Protein AF-A0AAV0Y5Y3-F1 (afdb_monomer)

Nearest PDB structures (foldseek):
  6bt1-assembly1_A  TM=3.095E-01  e=8.440E-02  Homo sapiens
  2zxc-assembly1_A  TM=3.634E-01  e=2.494E-01  Pseudomonas aeruginosa
  2zws-assembly1_A  TM=3.627E-01  e=2.348E-01  Pseudomonas aeruginosa
  4wgk-assembly2_B  TM=3.003E-01  e=2.494E-01  Homo sapiens
  6rvz-assembly1_A  TM=3.201E-01  e=7.370E-01  Homo sapiens

Organism: NCBI:txid13131

InterPro domains:
  IPR057191 Domain of unknown function DUF7869 [PF25273] (77-171)

pLDDT: mean 85.17, std 10.95, range [44.59, 97.31]

Secondary structure (DSSP, 8-state):
-HHHHHHHHHHHHHHHHHHHHHHHHHHHHHHHTTS-EEEEEEEPPPEEESBSS-HHHHTSPPEEEEEEEEEETTT--EEEEEEETTT--SSHHHHHHHHHHHHHHHS-GGG---EEEEEE--TTTTSSHHHHHHHHHHHHHS--S-EEEEEEPTT----HHHHHHHHHHHHHHHHTTT--B-SGGGHHHHHHTTSSSSPPEEEEPPGGG---HHHHHHHH-S--SB-TTS-B--GGG----

Solvent-accessible surface area (backbone atoms only — not comparable to full-atom values): 13341 Å² total; per-residue (Å²): 105,74,71,53,54,52,47,52,53,48,52,54,49,53,51,52,46,52,50,54,49,55,52,47,53,52,52,53,49,39,19,75,72,68,61,32,46,42,33,30,39,39,73,50,75,73,42,58,28,49,41,54,93,51,76,71,54,75,79,46,83,60,46,48,32,42,40,39,30,41,31,34,65,74,84,63,46,40,37,34,41,35,38,38,59,91,50,44,79,92,45,36,37,46,49,40,24,51,50,47,50,44,54,69,75,69,50,62,59,88,66,57,42,34,35,38,37,38,31,60,73,39,52,76,52,59,48,41,68,43,43,54,41,47,50,56,51,43,43,73,74,41,63,32,79,42,78,45,76,35,60,45,60,80,95,77,64,92,46,68,34,58,53,51,46,51,29,30,53,55,32,45,61,53,50,44,75,80,43,62,46,72,51,74,74,61,48,53,62,40,46,20,62,22,44,87,77,73,56,37,50,70,42,79,53,50,54,87,58,52,46,68,36,66,62,52,24,58,73,77,49,88,77,81,47,51,50,98,86,70,45,78,50,54,63,90,73,69,72,63,128

Sequence (241 aa):
MEKEINKTNYDAHMEAKIKCRAEKEKDLAKAKEGMVQVCCYDLQAVLQTPCGEVNMLYYKRKLGVYNFTVYETSSRNGYCYVWSEDKAKRGANEIASCLWKYLNDSINSSMNLPIIFYSDNCVGQNKNKFIISLYMYATMRLEIPSITNKFLVCGHSQNEGDAMHACIEKQKKRVLKSGPIYIPDQWIPVISLARKGVPYIVNQMTTTDMLDFKKLSTQIGTNFNINTDKEKVLWGNIKVI

Structure (mmCIF, N/CA/C/O backbone):
data_AF-A0AAV0Y5Y3-F1
#
_entry.id   AF-A0AAV0Y5Y3-F1
#
loop_
_atom_site.group_PDB
_atom_site.id
_atom_site.type_symbol
_atom_site.label_atom_id
_atom_site.label_alt_id
_atom_site.label_comp_id
_atom_site.label_asym_id
_atom_site.label_entity_id
_atom_site.label_seq_id
_atom_site.pdbx_PDB_ins_code
_atom_site.Cartn_x
_atom_site.Cartn_y
_atom_site.Cartn_z
_atom_site.occupancy
_atom_site.B_iso_or_equiv
_atom_site.auth_seq_id
_atom_site.auth_comp_id
_atom_site.auth_asym_id
_atom_site.auth_atom_id
_atom_site.pdbx_PDB_model_num
ATOM 1 N N . MET A 1 1 ? 31.357 21.993 5.512 1.00 50.62 1 MET A N 1
ATOM 2 C CA . MET A 1 1 ? 31.249 20.560 5.139 1.00 50.62 1 MET A CA 1
ATOM 3 C C . MET A 1 1 ? 29.935 19.895 5.550 1.00 50.62 1 MET A C 1
ATOM 5 O O . MET A 1 1 ? 29.069 19.865 4.696 1.00 50.62 1 MET A O 1
ATOM 9 N N . GLU A 1 2 ? 29.690 19.418 6.782 1.00 50.38 2 GLU A N 1
ATOM 10 C CA . GLU A 1 2 ? 28.421 18.701 7.101 1.00 50.38 2 GLU A CA 1
ATOM 11 C C . GLU A 1 2 ? 27.146 19.536 6.879 1.00 50.38 2 GLU A C 1
ATOM 13 O O . GLU A 1 2 ? 26.168 19.049 6.314 1.00 50.38 2 GLU A O 1
ATOM 18 N N . LYS A 1 3 ? 27.156 20.822 7.259 1.00 53.53 3 LYS A N 1
ATOM 19 C CA . LYS A 1 3 ? 26.015 21.730 7.027 1.00 53.53 3 LYS A CA 1
ATOM 20 C C . LYS A 1 3 ? 25.770 22.034 5.544 1.00 53.53 3 LYS A C 1
ATOM 22 O O . LYS A 1 3 ? 24.624 22.216 5.151 1.00 53.53 3 LYS A O 1
ATOM 27 N N . GLU A 1 4 ? 26.820 22.070 4.727 1.00 56.66 4 GLU A N 1
ATOM 28 C CA . GLU A 1 4 ? 26.707 22.302 3.279 1.00 56.66 4 GLU A CA 1
ATOM 29 C C . GLU A 1 4 ? 26.263 21.036 2.553 1.00 56.66 4 GLU A C 1
ATOM 31 O O . GLU A 1 4 ? 25.368 21.114 1.726 1.00 56.66 4 GLU A O 1
ATOM 36 N N . ILE A 1 5 ? 26.785 19.864 2.930 1.00 61.94 5 ILE A N 1
ATOM 37 C CA . ILE A 1 5 ? 26.341 18.565 2.404 1.00 61.94 5 ILE A CA 1
ATOM 38 C C . ILE A 1 5 ? 24.853 18.344 2.713 1.00 61.94 5 ILE A C 1
ATOM 40 O O . ILE A 1 5 ? 24.098 17.928 1.837 1.00 61.94 5 ILE A O 1
ATOM 44 N N . ASN A 1 6 ? 24.396 18.694 3.920 1.00 63.53 6 ASN A N 1
ATOM 45 C CA . ASN A 1 6 ? 22.979 18.612 4.280 1.00 63.53 6 ASN A CA 1
ATOM 46 C C . ASN A 1 6 ? 22.106 19.602 3.500 1.00 63.53 6 ASN A C 1
ATOM 48 O O . ASN A 1 6 ? 20.983 19.254 3.141 1.00 63.53 6 ASN A O 1
ATOM 52 N N . LYS A 1 7 ? 22.613 20.803 3.197 1.00 69.44 7 LYS A N 1
ATOM 53 C CA . LYS A 1 7 ? 21.895 21.789 2.381 1.00 69.44 7 LYS A CA 1
ATOM 54 C C . LYS A 1 7 ? 21.806 21.351 0.916 1.00 69.44 7 LYS A C 1
ATOM 56 O O . LYS A 1 7 ? 20.718 21.347 0.360 1.00 69.44 7 LYS A O 1
ATOM 61 N N . THR A 1 8 ? 22.899 20.866 0.333 1.00 73.12 8 THR A N 1
ATOM 62 C CA . THR A 1 8 ? 22.918 20.334 -1.038 1.00 73.12 8 THR A CA 1
ATOM 63 C C . THR A 1 8 ? 22.024 19.100 -1.182 1.00 73.12 8 THR A C 1
ATOM 65 O O . THR A 1 8 ? 21.273 18.989 -2.148 1.00 73.12 8 THR A O 1
ATOM 68 N N . ASN A 1 9 ? 22.036 18.191 -0.199 1.00 72.38 9 ASN A N 1
ATOM 69 C CA . ASN A 1 9 ? 21.132 17.038 -0.176 1.00 72.38 9 ASN A CA 1
ATOM 70 C C . ASN A 1 9 ? 19.664 17.461 -0.041 1.00 72.38 9 ASN A C 1
ATOM 72 O O . ASN A 1 9 ? 18.793 16.852 -0.662 1.00 72.38 9 ASN A O 1
ATOM 76 N N . TYR A 1 10 ? 19.384 18.500 0.747 1.00 72.81 10 TYR A N 1
ATOM 77 C CA . TYR A 1 10 ? 18.046 19.067 0.885 1.00 72.81 10 TYR A CA 1
ATOM 78 C C . TYR A 1 10 ? 17.564 19.723 -0.416 1.00 72.81 10 TYR A C 1
ATOM 80 O O . TYR A 1 10 ? 16.445 19.459 -0.854 1.00 72.81 10 TYR A O 1
ATOM 88 N N . ASP A 1 11 ? 18.410 20.507 -1.080 1.00 77.38 11 ASP A N 1
ATOM 89 C CA . ASP A 1 11 ? 18.064 21.176 -2.336 1.00 77.38 11 ASP A CA 1
ATOM 90 C C . ASP A 1 11 ? 17.833 20.152 -3.462 1.00 77.38 11 ASP A C 1
ATOM 92 O O . ASP A 1 11 ? 16.810 20.202 -4.148 1.00 77.38 11 ASP A O 1
ATOM 96 N N . ALA A 1 12 ? 18.699 19.136 -3.573 1.00 76.19 12 ALA A N 1
ATOM 97 C CA . ALA A 1 12 ? 18.514 18.021 -4.505 1.00 76.19 12 ALA A CA 1
ATOM 98 C C . ALA A 1 12 ? 17.231 17.220 -4.211 1.00 76.19 12 ALA A C 1
ATOM 100 O O . ALA A 1 12 ? 16.524 16.783 -5.124 1.00 76.19 12 ALA A O 1
ATOM 101 N N . HIS A 1 13 ? 16.895 17.040 -2.931 1.00 75.44 13 HIS A N 1
ATOM 102 C CA . HIS A 1 13 ? 15.649 16.405 -2.514 1.00 75.44 13 HIS A CA 1
ATOM 103 C C . HIS A 1 13 ? 14.419 17.232 -2.922 1.00 75.44 13 HIS A C 1
ATOM 105 O O . HIS A 1 13 ? 13.434 16.682 -3.425 1.00 75.44 13 HIS A O 1
ATOM 111 N N . MET A 1 14 ? 14.476 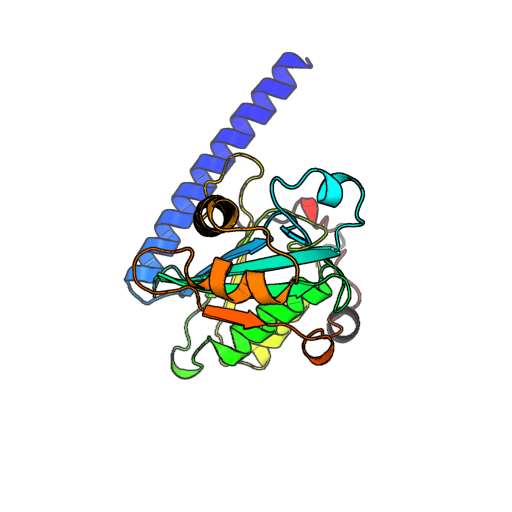18.552 -2.741 1.00 74.25 14 MET A N 1
ATOM 112 C CA . MET A 1 14 ? 13.407 19.472 -3.130 1.00 74.25 14 MET A CA 1
ATOM 113 C C . MET A 1 14 ? 13.220 19.524 -4.647 1.00 74.25 14 MET A C 1
ATOM 115 O O . MET A 1 14 ? 12.083 19.510 -5.121 1.00 74.25 14 MET A O 1
ATOM 119 N N . GLU A 1 15 ? 14.303 19.497 -5.420 1.00 79.94 15 GLU A N 1
ATOM 120 C CA . GLU A 1 15 ? 14.232 19.427 -6.879 1.00 79.94 15 GLU A CA 1
ATOM 121 C C . GLU A 1 15 ? 13.605 18.104 -7.353 1.00 79.94 15 GLU A C 1
ATOM 123 O O . GLU A 1 15 ? 12.686 18.105 -8.176 1.00 79.94 15 GLU A O 1
ATOM 128 N N . ALA A 1 16 ? 14.028 16.970 -6.782 1.00 76.31 16 ALA A N 1
ATOM 129 C CA . ALA A 1 16 ? 13.447 15.661 -7.086 1.00 76.31 16 ALA A CA 1
ATOM 130 C C . ALA A 1 16 ? 11.944 15.610 -6.767 1.00 76.31 16 ALA A C 1
ATOM 132 O O . ALA A 1 16 ? 11.161 15.028 -7.519 1.00 76.31 16 ALA A O 1
ATOM 133 N N . LYS A 1 17 ? 11.522 16.260 -5.679 1.00 76.88 17 LYS A N 1
ATOM 134 C CA . LYS A 1 17 ? 10.113 16.396 -5.301 1.00 76.88 17 LYS A CA 1
ATOM 135 C C . LYS A 1 17 ? 9.317 17.200 -6.330 1.00 76.88 17 LYS A C 1
ATOM 137 O O . LYS A 1 17 ? 8.214 16.789 -6.683 1.00 76.88 17 LYS A O 1
ATOM 142 N N . ILE A 1 18 ? 9.850 18.327 -6.806 1.00 80.56 18 ILE A N 1
ATOM 143 C CA . ILE A 1 18 ? 9.188 19.151 -7.832 1.00 80.56 18 ILE A CA 1
ATOM 144 C C . ILE A 1 18 ? 9.029 18.347 -9.125 1.00 80.56 18 ILE A C 1
ATOM 146 O O . ILE A 1 18 ? 7.927 18.289 -9.669 1.00 80.56 18 ILE A O 1
ATOM 150 N N . LYS A 1 19 ? 10.089 17.654 -9.563 1.00 82.62 19 LYS A N 1
ATOM 151 C CA . LYS A 1 19 ? 10.048 16.789 -10.752 1.00 82.62 19 LYS A CA 1
ATOM 152 C C . LYS A 1 19 ? 9.005 15.680 -10.610 1.00 82.62 19 LYS A C 1
ATOM 154 O O . LYS A 1 19 ? 8.147 15.554 -11.472 1.00 82.62 19 LYS A O 1
ATOM 159 N N . CYS A 1 20 ? 9.002 14.961 -9.486 1.00 80.19 20 CYS A N 1
ATOM 160 C CA . CYS A 1 20 ? 8.041 13.886 -9.215 1.00 80.19 20 CYS A CA 1
ATOM 161 C C . CYS A 1 20 ? 6.580 14.379 -9.204 1.00 80.19 20 CYS A C 1
ATOM 163 O O . CYS A 1 20 ? 5.685 13.687 -9.686 1.00 80.19 20 CYS A O 1
ATOM 165 N N . ARG A 1 21 ? 6.323 15.592 -8.696 1.00 80.69 21 ARG A N 1
ATOM 166 C CA . ARG A 1 21 ? 4.980 16.195 -8.732 1.00 80.69 21 ARG A CA 1
ATOM 167 C C . ARG A 1 21 ? 4.554 16.567 -10.149 1.00 80.69 21 ARG A C 1
ATOM 169 O O . ARG A 1 21 ? 3.445 16.224 -10.537 1.00 80.69 21 ARG A O 1
ATOM 176 N N . ALA A 1 22 ? 5.436 17.195 -10.923 1.00 85.00 22 ALA A N 1
ATOM 177 C CA . ALA A 1 22 ? 5.152 17.554 -12.312 1.00 85.00 22 ALA A CA 1
ATOM 178 C C . ALA A 1 22 ? 4.917 16.311 -13.195 1.00 85.00 22 ALA A C 1
ATOM 180 O O . ALA A 1 22 ? 4.003 16.285 -14.013 1.00 85.00 22 ALA A O 1
ATOM 181 N N . GLU A 1 23 ? 5.718 15.264 -12.999 1.00 85.75 23 GLU A N 1
ATOM 182 C CA . GLU A 1 23 ? 5.539 13.927 -13.582 1.00 85.75 23 GLU A CA 1
ATOM 183 C C . GLU A 1 23 ? 4.154 13.355 -13.267 1.00 85.75 23 GLU A C 1
ATOM 185 O O . GLU A 1 23 ? 3.409 12.967 -14.167 1.00 85.75 23 GLU A O 1
ATOM 190 N N . LYS A 1 24 ? 3.778 13.367 -11.982 1.00 86.00 24 LYS A N 1
ATOM 191 C CA . LYS A 1 24 ? 2.472 12.885 -11.534 1.00 86.00 24 LYS A CA 1
ATOM 192 C C . LYS A 1 24 ? 1.327 13.674 -12.149 1.00 86.00 24 LYS A C 1
ATOM 194 O O . LYS A 1 24 ? 0.374 13.073 -12.621 1.00 86.00 24 LYS A O 1
ATOM 199 N N . GLU A 1 25 ? 1.416 14.997 -12.202 1.00 87.19 25 GLU A N 1
ATOM 200 C CA . GLU A 1 25 ? 0.387 15.830 -12.831 1.00 87.19 25 GLU A CA 1
ATOM 201 C C . GLU A 1 25 ? 0.200 15.509 -14.320 1.00 87.19 25 GLU A C 1
ATOM 203 O O . GLU A 1 25 ? -0.939 15.437 -14.785 1.00 87.19 25 GLU A O 1
ATOM 208 N N . LYS A 1 26 ? 1.287 15.239 -15.054 1.00 90.12 26 LYS A N 1
ATOM 209 C CA . LYS A 1 26 ? 1.217 14.804 -16.459 1.00 90.12 26 LYS A CA 1
ATOM 210 C C . LYS A 1 26 ? 0.527 13.453 -16.605 1.00 90.12 26 LYS A C 1
ATOM 212 O O . LYS A 1 26 ? -0.334 13.300 -17.468 1.00 90.12 26 LYS A O 1
ATOM 217 N N . ASP A 1 27 ? 0.877 12.480 -15.772 1.00 90.06 27 ASP A N 1
ATOM 218 C CA . ASP A 1 27 ? 0.255 11.156 -15.837 1.00 90.06 27 ASP A CA 1
ATOM 219 C C . ASP A 1 27 ? -1.216 11.202 -15.408 1.00 90.06 27 ASP A C 1
ATOM 221 O O . ASP A 1 27 ? -2.059 10.537 -16.007 1.00 90.06 27 ASP A O 1
ATOM 225 N N . LEU A 1 28 ? -1.563 12.066 -14.450 1.00 88.00 28 LEU A N 1
ATOM 226 C CA . LEU A 1 28 ? -2.950 12.347 -14.085 1.00 88.00 28 LEU A CA 1
ATOM 227 C C . LEU A 1 28 ? -3.735 13.025 -15.215 1.00 88.00 28 LEU A C 1
ATOM 229 O O . LEU A 1 28 ? -4.929 12.761 -15.356 1.00 88.00 28 LEU A O 1
ATOM 233 N N . ALA A 1 29 ? -3.104 13.884 -16.019 1.00 90.38 29 ALA A N 1
ATOM 234 C CA . ALA A 1 29 ? -3.733 14.457 -17.208 1.00 90.38 29 ALA A CA 1
ATOM 235 C C . ALA A 1 29 ? -4.029 13.369 -18.254 1.00 90.38 29 ALA A C 1
ATOM 237 O O . ALA A 1 29 ? -5.173 13.240 -18.683 1.00 90.38 29 ALA A O 1
ATOM 238 N N . LYS A 1 30 ? -3.054 12.500 -18.552 1.00 89.69 30 LYS A N 1
ATOM 239 C CA . LYS A 1 30 ? -3.249 11.342 -19.446 1.00 89.69 30 LYS A CA 1
ATOM 240 C C . LYS A 1 30 ? -4.327 10.380 -18.939 1.00 89.69 30 LYS A C 1
ATOM 242 O O . LYS A 1 30 ? -5.071 9.808 -19.732 1.00 89.69 30 LYS A O 1
ATOM 247 N N . ALA A 1 31 ? -4.435 10.208 -17.621 1.00 88.50 31 ALA A N 1
ATOM 248 C CA . ALA A 1 31 ? -5.480 9.384 -17.023 1.00 88.50 31 ALA A CA 1
ATOM 249 C C . ALA A 1 31 ? -6.880 9.979 -17.220 1.00 88.50 31 ALA A C 1
ATOM 251 O O . ALA A 1 31 ? -7.833 9.243 -17.458 1.00 88.50 31 ALA A O 1
ATOM 252 N N . LYS A 1 32 ? -7.015 11.311 -17.167 1.00 87.69 32 LYS A N 1
ATOM 253 C CA . LYS A 1 32 ? -8.283 11.998 -17.475 1.00 87.69 32 LYS A CA 1
ATOM 254 C C . LYS A 1 32 ? -8.666 11.876 -18.948 1.00 87.69 32 LYS A C 1
ATOM 256 O O . LYS A 1 32 ? -9.851 11.823 -19.251 1.00 87.69 32 LYS A O 1
ATOM 261 N N . GLU A 1 33 ? -7.678 11.812 -19.834 1.00 88.38 33 GLU A N 1
ATOM 262 C CA . GLU A 1 33 ? -7.864 11.553 -21.267 1.00 88.38 33 GLU A CA 1
ATOM 263 C C . GLU A 1 33 ? -8.149 10.071 -21.575 1.00 88.38 33 GLU A C 1
ATOM 265 O O . GLU A 1 33 ? -8.387 9.719 -22.726 1.00 88.38 33 GLU A O 1
ATOM 270 N N . GLY A 1 34 ? -8.137 9.191 -20.564 1.00 86.88 34 GLY A N 1
ATOM 271 C CA . GLY A 1 34 ? -8.397 7.761 -20.730 1.00 86.88 34 GLY A CA 1
ATOM 272 C C . GLY A 1 34 ? -7.255 6.991 -21.397 1.00 86.88 34 GLY A C 1
ATOM 273 O O . GLY A 1 34 ? -7.469 5.872 -21.845 1.00 86.88 34 GLY A O 1
ATOM 274 N N . MET A 1 35 ? -6.049 7.565 -21.469 1.00 88.44 35 MET A N 1
ATOM 275 C CA . MET A 1 35 ? -4.891 6.918 -22.101 1.00 88.44 35 MET A CA 1
ATOM 276 C C . MET A 1 35 ? -4.167 5.939 -21.174 1.00 88.44 35 MET A C 1
ATOM 278 O O . MET A 1 35 ? -3.515 5.012 -21.648 1.00 88.44 35 MET A O 1
ATOM 282 N N . VAL A 1 36 ? -4.222 6.169 -19.859 1.00 91.06 36 VAL A N 1
ATOM 283 C CA . VAL A 1 36 ? -3.521 5.362 -18.849 1.00 91.06 36 VAL A CA 1
ATOM 284 C C . VAL A 1 36 ? -4.353 5.226 -17.578 1.00 91.06 36 VAL A C 1
ATOM 286 O O . VAL A 1 36 ? -5.117 6.116 -17.211 1.00 91.06 36 VAL A O 1
ATOM 289 N N . GLN A 1 37 ? -4.146 4.130 -16.859 1.00 90.56 37 GLN A N 1
ATOM 290 C CA . GLN A 1 37 ? -4.692 3.899 -15.527 1.00 90.56 37 GLN A CA 1
ATOM 291 C C . GLN A 1 37 ? -3.649 4.327 -14.485 1.00 90.56 37 GLN A C 1
ATOM 293 O O . GLN A 1 37 ? -2.582 3.724 -14.407 1.00 90.56 37 GLN A O 1
ATOM 298 N N . VAL A 1 38 ? -3.930 5.350 -13.670 1.00 91.81 38 VAL A N 1
ATOM 299 C CA . VAL A 1 38 ? -3.002 5.801 -12.611 1.00 91.81 38 VAL A CA 1
ATOM 300 C C . VAL A 1 38 ? -3.505 5.381 -11.239 1.00 91.81 38 VAL A C 1
ATOM 302 O O . VAL A 1 38 ? -4.558 5.839 -10.782 1.00 91.81 38 VAL A O 1
ATOM 305 N N . CYS A 1 39 ? -2.701 4.574 -10.551 1.00 92.50 39 CYS A N 1
ATOM 306 C CA . CYS A 1 39 ? -3.008 4.056 -9.226 1.00 92.50 39 CYS A CA 1
ATOM 307 C C . CYS A 1 39 ? -1.900 4.405 -8.232 1.00 92.50 39 CYS A C 1
ATOM 309 O O . CYS A 1 39 ? -0.719 4.316 -8.551 1.00 92.50 39 CYS A O 1
ATOM 311 N N . CYS A 1 40 ? -2.267 4.768 -7.009 1.00 92.25 40 CYS A N 1
ATOM 312 C CA . CYS A 1 40 ? -1.329 4.950 -5.907 1.00 92.25 40 CYS A CA 1
ATOM 313 C C . CYS A 1 40 ? -1.572 3.854 -4.880 1.00 92.25 40 CYS A C 1
ATOM 315 O O . CYS A 1 40 ? -2.714 3.668 -4.464 1.00 92.25 40 CYS A O 1
ATOM 317 N N . TYR A 1 41 ? -0.532 3.144 -4.455 1.00 92.62 41 TYR A N 1
ATOM 318 C CA . TYR A 1 41 ? -0.669 2.169 -3.382 1.00 92.62 41 TYR A CA 1
ATOM 319 C C . TYR A 1 41 ? 0.289 2.436 -2.235 1.00 92.62 41 TYR A C 1
ATOM 321 O O . TYR A 1 41 ? 1.408 2.911 -2.429 1.00 92.62 41 TYR A O 1
ATOM 329 N N . ASP A 1 42 ? -0.174 2.104 -1.037 1.00 91.94 42 ASP A N 1
ATOM 330 C CA . ASP A 1 42 ? 0.576 2.304 0.192 1.00 91.94 42 ASP A CA 1
ATOM 331 C C . ASP A 1 42 ? 0.128 1.335 1.292 1.00 91.94 42 ASP A C 1
ATOM 333 O O . ASP A 1 42 ? -0.975 0.782 1.254 1.00 91.94 42 ASP A O 1
ATOM 337 N N . LEU A 1 43 ? 0.992 1.120 2.279 1.00 91.81 43 LEU A N 1
ATOM 338 C CA . LEU A 1 43 ? 0.727 0.273 3.429 1.00 91.81 43 LEU A CA 1
ATOM 339 C C . LEU A 1 43 ? 0.539 1.122 4.685 1.00 91.81 43 LEU A C 1
ATOM 341 O O . LEU A 1 43 ? 1.474 1.746 5.180 1.00 91.81 43 LEU A O 1
ATOM 345 N N . GLN A 1 44 ? -0.658 1.056 5.261 1.00 92.69 44 GLN A N 1
ATOM 346 C CA . GLN A 1 44 ? -0.986 1.809 6.462 1.00 92.69 44 GLN A CA 1
ATOM 347 C C . GLN A 1 44 ? -0.128 1.383 7.663 1.00 92.69 44 GLN A C 1
ATOM 349 O O . GLN A 1 44 ? 0.274 0.221 7.814 1.00 92.69 44 GLN A O 1
ATOM 354 N N . ALA A 1 45 ? 0.096 2.327 8.581 1.00 91.94 45 ALA A N 1
ATOM 355 C CA . ALA A 1 45 ? 0.605 2.025 9.913 1.00 91.94 45 ALA A CA 1
ATOM 356 C C . ALA A 1 45 ? -0.222 0.911 10.586 1.00 91.94 45 ALA A C 1
ATOM 358 O O . ALA A 1 45 ? -1.437 0.825 10.408 1.00 91.94 45 ALA A O 1
ATOM 359 N N . VAL A 1 46 ? 0.446 0.058 11.373 1.00 94.62 46 VAL A N 1
ATOM 360 C CA . VAL A 1 46 ? -0.183 -1.129 11.973 1.00 94.62 46 VAL A CA 1
ATOM 361 C C . VAL A 1 46 ? -1.374 -0.719 12.834 1.00 94.62 46 VAL A C 1
ATOM 363 O O . VAL A 1 46 ? -1.229 0.022 13.810 1.00 94.62 46 VAL A O 1
ATOM 366 N N . LEU A 1 47 ? -2.543 -1.250 12.493 1.00 95.12 47 LEU A N 1
ATOM 367 C CA . LEU A 1 47 ? -3.751 -1.124 13.287 1.00 95.12 47 LEU A CA 1
ATOM 368 C C . LEU A 1 47 ? -3.669 -2.142 14.423 1.00 95.12 47 LEU A C 1
ATOM 370 O O . LEU A 1 47 ? -3.409 -3.320 14.205 1.00 95.12 47 LEU A O 1
ATOM 374 N N . GLN A 1 48 ? -3.835 -1.693 15.659 1.00 94.62 48 GLN A N 1
ATOM 375 C CA . GLN A 1 48 ? -3.703 -2.564 16.823 1.00 94.62 48 GLN A CA 1
ATOM 376 C C . GLN A 1 48 ? -5.068 -3.044 17.303 1.00 94.62 48 GLN A C 1
ATOM 378 O O . GLN A 1 48 ? -5.986 -2.239 17.428 1.00 94.62 48 GLN A O 1
ATOM 383 N N . THR A 1 49 ? -5.168 -4.326 17.650 1.00 92.81 49 THR A N 1
ATOM 384 C CA . THR A 1 49 ? -6.388 -4.920 18.208 1.00 92.81 49 THR A CA 1
ATOM 385 C C . THR A 1 49 ? -6.060 -5.756 19.446 1.00 92.81 49 THR A C 1
ATOM 387 O O . THR A 1 49 ? -5.185 -6.608 19.358 1.00 92.81 49 THR A O 1
ATOM 390 N N . PRO A 1 50 ? -6.728 -5.584 20.594 1.00 92.81 50 PRO A N 1
ATOM 391 C CA . PRO A 1 50 ? -7.779 -4.608 20.851 1.00 92.81 50 PRO A CA 1
ATOM 392 C C . PRO A 1 50 ? -7.237 -3.170 20.973 1.00 92.81 50 PRO A C 1
ATOM 394 O O . PRO A 1 50 ? -6.084 -2.956 21.360 1.00 92.81 50 PRO A O 1
ATOM 397 N N . CYS A 1 51 ? -8.074 -2.170 20.679 1.00 91.19 51 CYS A N 1
ATOM 398 C CA . CYS A 1 51 ? -7.769 -0.756 20.923 1.00 91.19 51 CYS A CA 1
ATOM 399 C C . CYS A 1 51 ? -8.977 0.025 21.459 1.00 91.19 51 CYS A C 1
ATOM 401 O O . CYS A 1 51 ? -10.107 -0.179 21.023 1.00 91.19 51 CYS A O 1
ATOM 403 N N . GLY A 1 52 ? -8.724 0.943 22.392 1.00 88.38 52 GLY A N 1
ATOM 404 C CA . GLY A 1 52 ? -9.716 1.816 23.023 1.00 88.38 52 GLY A CA 1
ATOM 405 C C . GLY A 1 52 ? -9.151 2.474 24.281 1.00 88.38 52 GLY A C 1
ATOM 406 O O . GLY A 1 52 ? -8.027 2.175 24.678 1.00 88.38 52 GLY A O 1
ATOM 407 N N . GLU A 1 53 ? -9.929 3.353 24.910 1.00 79.50 53 GLU A N 1
ATOM 408 C CA . GLU A 1 53 ? -9.512 4.146 26.084 1.00 79.50 53 GLU A CA 1
ATOM 409 C C . GLU A 1 53 ? -9.681 3.402 27.424 1.00 79.50 53 GLU A C 1
ATOM 411 O O . GLU A 1 53 ? -9.648 3.992 28.498 1.00 79.50 53 GLU A O 1
ATOM 416 N N . VAL A 1 54 ? -9.861 2.081 27.386 1.00 82.19 54 VAL A N 1
ATOM 417 C CA . VAL A 1 54 ? -10.053 1.271 28.593 1.00 82.19 54 VAL A CA 1
ATOM 418 C C . VAL A 1 54 ? -8.693 0.881 29.171 1.00 82.19 54 VAL A C 1
ATOM 420 O O . VAL A 1 54 ? -7.929 0.172 28.515 1.00 82.19 54 VAL A O 1
ATOM 423 N N . ASN A 1 55 ? -8.424 1.264 30.425 1.00 78.81 55 ASN A N 1
ATOM 424 C CA . ASN A 1 55 ? -7.154 1.007 31.129 1.00 78.81 55 ASN A CA 1
ATOM 425 C C . ASN A 1 55 ? -6.688 -0.458 31.048 1.00 78.81 55 ASN A C 1
ATOM 427 O O . ASN A 1 55 ? -5.500 -0.731 30.905 1.00 78.81 55 ASN A O 1
ATOM 431 N N . MET A 1 56 ? -7.619 -1.416 31.067 1.00 82.88 56 MET A N 1
ATOM 432 C CA . MET A 1 56 ? -7.292 -2.842 30.967 1.00 82.88 56 MET A CA 1
ATOM 433 C C . MET A 1 56 ? -6.639 -3.234 29.637 1.00 82.88 56 MET A C 1
ATOM 435 O O . MET A 1 56 ? -5.856 -4.182 29.615 1.00 82.88 56 MET A O 1
ATOM 439 N N . LEU A 1 57 ? -6.925 -2.526 28.538 1.00 85.56 57 LEU A N 1
ATOM 440 C CA . LEU A 1 57 ? -6.357 -2.820 27.216 1.00 85.56 57 LEU A CA 1
ATOM 441 C C . LEU A 1 57 ? -4.865 -2.494 27.134 1.00 85.56 57 LEU A C 1
ATOM 443 O O . LEU A 1 57 ? -4.167 -3.075 26.306 1.00 85.56 57 LEU A O 1
ATOM 447 N N . TYR A 1 58 ? -4.365 -1.612 28.002 1.00 80.50 58 TYR A N 1
ATOM 448 C CA . TYR A 1 58 ? -2.941 -1.290 28.082 1.00 80.50 58 TYR A CA 1
ATOM 449 C C . TYR A 1 58 ? -2.089 -2.523 28.416 1.00 80.50 58 TYR A C 1
ATOM 451 O O . TYR A 1 58 ? -1.009 -2.701 27.861 1.00 80.50 58 TYR A O 1
ATOM 459 N N . TYR A 1 59 ? -2.610 -3.415 29.263 1.00 85.62 59 TYR A N 1
ATOM 460 C CA . TYR A 1 59 ? -1.919 -4.626 29.713 1.00 85.62 59 TYR A CA 1
ATOM 461 C C . TYR A 1 59 ? -2.151 -5.844 28.809 1.00 85.62 59 TYR A C 1
ATOM 463 O O . TYR A 1 59 ? -1.665 -6.936 29.103 1.00 85.62 59 TYR A O 1
ATOM 471 N N . LYS A 1 60 ? -2.927 -5.705 27.727 1.00 86.31 60 LYS A N 1
ATOM 472 C CA . LYS A 1 60 ? -3.208 -6.808 26.802 1.00 86.31 60 LYS A CA 1
ATOM 473 C C . LYS A 1 60 ? -2.234 -6.787 25.631 1.00 86.31 60 LYS A C 1
ATOM 475 O O . LYS A 1 60 ? -1.877 -5.732 25.110 1.00 86.31 60 LYS A O 1
ATOM 480 N N . ARG A 1 61 ? -1.842 -7.980 25.175 1.00 89.31 61 ARG A N 1
ATOM 481 C CA . ARG A 1 61 ? -1.106 -8.129 23.918 1.00 89.31 61 ARG A CA 1
ATOM 482 C C . ARG A 1 61 ? -2.009 -7.691 22.769 1.00 89.31 61 ARG A C 1
ATOM 484 O O . ARG A 1 61 ? -3.148 -8.141 22.673 1.00 89.31 61 ARG A O 1
ATOM 491 N N . LYS A 1 62 ? -1.481 -6.824 21.911 1.00 92.31 62 LYS A N 1
ATOM 492 C CA . LYS A 1 62 ? -2.191 -6.304 20.747 1.00 92.31 62 LYS A CA 1
ATOM 493 C C . LYS A 1 62 ? -1.775 -7.092 19.510 1.00 92.31 62 LYS A C 1
ATOM 495 O O . LYS A 1 62 ? -0.587 -7.182 19.215 1.00 92.31 62 LYS A O 1
ATOM 500 N N . LEU A 1 63 ? -2.753 -7.654 18.817 1.00 94.25 63 LEU A N 1
ATOM 501 C CA . LEU A 1 63 ? -2.622 -8.263 17.505 1.00 94.25 63 LEU A CA 1
ATOM 502 C C . LEU A 1 63 ? -2.469 -7.166 16.446 1.00 94.25 63 LEU A C 1
ATOM 504 O O . LEU A 1 63 ? -3.235 -6.193 16.438 1.00 94.25 63 LEU A O 1
ATOM 508 N N . GLY A 1 64 ? -1.482 -7.322 15.564 1.00 96.00 64 GLY A N 1
ATOM 509 C CA . GLY A 1 64 ? -1.319 -6.451 14.408 1.00 96.00 64 GLY A CA 1
ATOM 510 C C . GLY A 1 64 ? -2.363 -6.747 13.336 1.00 96.00 64 GLY A C 1
ATOM 511 O O . GLY A 1 64 ? -2.518 -7.886 12.908 1.00 96.00 64 GLY A O 1
ATOM 512 N N . VAL A 1 65 ? -3.060 -5.710 12.889 1.00 96.94 65 VAL A N 1
ATOM 513 C CA . VAL A 1 65 ? -3.917 -5.713 11.705 1.00 96.94 65 VAL A CA 1
ATOM 514 C C . VAL A 1 65 ? -3.277 -4.785 10.681 1.00 96.94 65 VAL A C 1
ATOM 516 O O . VAL A 1 65 ? -2.880 -3.655 10.979 1.00 96.94 65 VAL A O 1
ATOM 519 N N . TYR A 1 66 ? -3.118 -5.293 9.474 1.00 96.69 66 TYR A N 1
ATOM 520 C CA . TYR A 1 66 ? -2.460 -4.630 8.369 1.00 96.69 66 TYR A CA 1
ATOM 521 C C . TYR A 1 66 ? -3.505 -4.252 7.329 1.00 96.69 66 TYR A C 1
ATOM 523 O O . TYR A 1 66 ? -4.447 -5.003 7.083 1.00 96.69 66 TYR A O 1
ATOM 531 N N . ASN A 1 67 ? -3.338 -3.073 6.740 1.00 96.50 67 ASN A N 1
ATOM 532 C CA . ASN A 1 67 ? -4.211 -2.573 5.692 1.00 96.50 67 ASN A CA 1
ATOM 533 C C . ASN A 1 67 ? -3.354 -2.027 4.551 1.00 96.50 67 ASN A C 1
ATOM 535 O O . ASN A 1 67 ? -2.667 -1.016 4.713 1.00 96.50 67 ASN A O 1
ATOM 539 N N . PHE A 1 68 ? -3.386 -2.712 3.415 1.00 95.88 68 PHE A N 1
ATOM 540 C CA . PHE A 1 68 ? -2.767 -2.254 2.180 1.00 95.88 68 PHE A CA 1
ATOM 541 C C . PHE A 1 68 ? -3.817 -1.571 1.315 1.00 95.88 68 PHE A C 1
ATOM 543 O O . PHE A 1 68 ? -4.870 -2.140 1.044 1.00 95.88 68 PHE A O 1
ATOM 550 N N . THR A 1 69 ? -3.544 -0.350 0.882 1.00 95.12 69 THR A N 1
ATOM 551 C CA . THR A 1 69 ? -4.508 0.464 0.145 1.00 95.12 69 THR A CA 1
ATOM 552 C C . THR A 1 69 ? -4.050 0.687 -1.280 1.00 95.12 69 THR A C 1
ATOM 554 O O . THR A 1 69 ? -2.892 1.028 -1.493 1.00 95.12 69 THR A O 1
ATOM 557 N N . VAL A 1 70 ? -4.970 0.563 -2.233 1.00 95.12 70 VAL A N 1
ATOM 558 C CA . VAL A 1 70 ? -4.784 0.954 -3.632 1.00 95.12 70 VAL A CA 1
ATOM 559 C C . VAL A 1 70 ? -5.853 1.984 -3.970 1.00 95.12 70 VAL A C 1
ATOM 561 O O . VAL A 1 70 ? -7.046 1.700 -3.886 1.00 95.12 70 VAL A O 1
ATOM 564 N N . TYR A 1 71 ? -5.431 3.183 -4.343 1.00 93.19 71 TYR A N 1
ATOM 565 C CA . TYR A 1 71 ? -6.301 4.250 -4.804 1.00 93.19 71 TYR A CA 1
ATOM 566 C C . TYR A 1 71 ? -6.186 4.400 -6.314 1.00 93.19 71 TYR A C 1
ATOM 568 O O . TYR A 1 71 ? -5.107 4.665 -6.841 1.00 93.19 71 TYR A O 1
ATOM 576 N N . GLU A 1 72 ? -7.304 4.262 -7.008 1.00 91.44 72 GLU A N 1
ATOM 577 C CA . GLU A 1 72 ? -7.404 4.463 -8.446 1.00 91.44 72 GLU A CA 1
ATOM 578 C C . GLU A 1 72 ? -7.834 5.903 -8.731 1.00 91.44 72 GLU A C 1
ATOM 580 O O . GLU A 1 72 ? -8.884 6.354 -8.271 1.00 91.44 72 GLU A O 1
ATOM 585 N N . THR A 1 73 ? -7.036 6.648 -9.494 1.00 88.38 73 THR A N 1
ATOM 586 C CA . THR A 1 73 ? -7.287 8.088 -9.657 1.00 88.38 73 THR A CA 1
ATOM 587 C C . THR A 1 73 ? -8.366 8.401 -10.694 1.00 88.38 73 THR A C 1
ATOM 589 O O . THR A 1 73 ? -9.082 9.393 -10.542 1.00 88.38 73 THR A O 1
ATOM 592 N N . SER A 1 74 ? -8.510 7.554 -11.716 1.00 84.50 74 SER A N 1
ATOM 593 C CA . SER A 1 74 ? -9.529 7.653 -12.770 1.00 84.50 74 SER A CA 1
ATOM 594 C C . SER A 1 74 ? -10.938 7.470 -12.196 1.00 84.50 74 SER A C 1
ATOM 596 O O . SER A 1 74 ? -11.751 8.393 -12.239 1.00 84.50 74 SER A O 1
ATOM 598 N N . SER A 1 75 ? -11.206 6.311 -11.588 1.00 86.19 75 SER A N 1
ATOM 599 C CA . SER A 1 75 ? -12.506 5.980 -10.983 1.00 86.19 75 SER A CA 1
ATOM 600 C C . SER A 1 75 ? -12.729 6.630 -9.613 1.00 86.19 75 SER A C 1
ATOM 602 O O . SER A 1 75 ? -13.859 6.703 -9.130 1.00 86.19 75 SER A O 1
ATOM 604 N N . ARG A 1 76 ? -11.652 7.101 -8.967 1.00 89.44 76 ARG A N 1
ATOM 605 C CA . ARG A 1 76 ? -11.625 7.513 -7.554 1.00 89.44 76 ARG A CA 1
ATOM 606 C C . ARG A 1 76 ? -12.026 6.384 -6.603 1.00 89.44 76 ARG A C 1
ATOM 608 O O . ARG A 1 76 ? -12.490 6.660 -5.495 1.00 89.44 76 ARG A O 1
ATOM 615 N N . ASN A 1 77 ? -11.865 5.121 -6.989 1.00 91.81 77 ASN A N 1
ATOM 616 C CA . ASN A 1 77 ? -12.102 3.988 -6.101 1.00 91.81 77 ASN A CA 1
ATOM 617 C C . ASN A 1 77 ? -10.911 3.768 -5.165 1.00 91.81 77 ASN A C 1
ATOM 619 O O . ASN A 1 77 ? -9.753 3.882 -5.558 1.00 91.81 77 ASN A O 1
ATOM 623 N N . GLY A 1 78 ? -11.212 3.465 -3.903 1.00 94.00 78 GLY A N 1
ATOM 624 C CA . GLY A 1 78 ? -10.216 3.096 -2.903 1.00 94.00 78 GLY A CA 1
ATOM 625 C C . GLY A 1 78 ? -10.440 1.655 -2.478 1.00 94.00 78 GLY A C 1
ATOM 626 O O . GLY A 1 78 ? -11.494 1.342 -1.920 1.00 94.00 78 GLY A O 1
ATOM 627 N N . TYR A 1 79 ? -9.456 0.808 -2.745 1.00 95.94 79 TYR A N 1
ATOM 628 C CA . TYR A 1 79 ? -9.431 -0.600 -2.378 1.00 95.94 79 TYR A CA 1
ATOM 629 C C . TYR A 1 79 ? -8.554 -0.774 -1.141 1.00 95.94 79 TYR A C 1
ATOM 631 O O . TYR A 1 79 ? -7.443 -0.251 -1.089 1.00 95.94 79 TYR A O 1
ATOM 639 N N . CYS A 1 80 ? -9.043 -1.512 -0.154 1.00 96.88 80 CYS A N 1
ATOM 640 C CA . CYS A 1 80 ? -8.348 -1.811 1.091 1.00 96.88 80 CYS A CA 1
ATOM 641 C C . CYS A 1 80 ? -8.230 -3.327 1.231 1.00 96.88 80 CYS A C 1
ATOM 643 O O . CYS A 1 80 ? -9.242 -4.020 1.220 1.00 96.88 80 CYS A O 1
ATOM 645 N N . TYR A 1 81 ? -7.020 -3.841 1.385 1.00 97.00 81 TYR A N 1
ATOM 646 C CA . TYR A 1 81 ? -6.731 -5.255 1.588 1.00 97.00 81 TYR A CA 1
ATOM 647 C C . TYR A 1 81 ? -6.296 -5.442 3.034 1.00 97.00 81 TYR A C 1
ATOM 649 O O . TYR A 1 81 ? -5.236 -4.958 3.436 1.00 97.00 81 TYR A O 1
ATOM 657 N N . VAL A 1 82 ? -7.142 -6.097 3.824 1.00 97.31 82 VAL A N 1
ATOM 658 C CA . VAL A 1 82 ? -7.006 -6.163 5.281 1.00 97.31 82 VAL A CA 1
ATOM 659 C C . VAL A 1 82 ? -6.710 -7.591 5.707 1.00 97.31 82 VAL A C 1
ATOM 661 O O . VAL A 1 82 ? -7.441 -8.510 5.345 1.00 97.31 82 VAL A O 1
ATOM 664 N N . TRP A 1 83 ? -5.657 -7.774 6.500 1.00 96.94 83 TRP A N 1
ATOM 665 C CA . TRP A 1 83 ? -5.346 -9.043 7.156 1.00 96.94 83 TRP A CA 1
ATOM 666 C C . TRP A 1 83 ? -4.716 -8.817 8.515 1.00 96.94 83 TRP A C 1
ATOM 668 O O . TRP A 1 83 ? -4.200 -7.744 8.817 1.00 96.94 83 TRP A O 1
ATOM 678 N N . SER A 1 84 ? -4.742 -9.845 9.345 1.00 95.81 84 SER A N 1
ATOM 679 C CA . SER A 1 84 ? -4.130 -9.837 10.663 1.00 95.81 84 SER A CA 1
ATOM 680 C C . SER A 1 84 ? -2.859 -10.683 10.701 1.00 95.81 84 SER A C 1
ATOM 682 O O . SER A 1 84 ? -2.616 -11.541 9.850 1.00 95.81 84 SER A O 1
ATOM 684 N N . GLU A 1 85 ? -2.035 -10.426 11.712 1.00 94.75 85 GLU A N 1
ATOM 685 C CA . GLU A 1 85 ? -0.756 -11.100 11.951 1.00 94.75 85 GLU A CA 1
ATOM 686 C C . GLU A 1 85 ? -0.889 -12.626 12.117 1.00 94.75 85 GLU A C 1
ATOM 688 O O . GLU A 1 85 ? 0.058 -13.352 11.824 1.00 94.75 85 GLU A O 1
ATOM 693 N N . ASP A 1 86 ? -2.058 -13.137 12.525 1.00 93.12 86 ASP A N 1
ATOM 694 C CA . ASP A 1 86 ? -2.330 -14.581 12.569 1.00 93.12 86 ASP A CA 1
ATOM 695 C C . ASP A 1 86 ? -2.531 -15.206 11.179 1.00 93.12 86 ASP A C 1
ATOM 697 O O . ASP A 1 86 ? -2.366 -16.415 11.028 1.00 93.12 86 ASP A O 1
ATOM 701 N N . LYS A 1 87 ? -2.876 -14.406 10.161 1.00 93.19 87 LYS A N 1
ATOM 702 C CA . LYS A 1 87 ? -3.101 -14.890 8.791 1.00 93.19 87 LYS A CA 1
ATOM 703 C C . LYS A 1 87 ? -1.832 -14.889 7.961 1.00 93.19 87 LYS A C 1
ATOM 705 O O . LYS A 1 87 ? -1.603 -15.837 7.208 1.00 93.19 87 LYS A O 1
ATOM 710 N N . ALA A 1 88 ? -1.051 -13.815 8.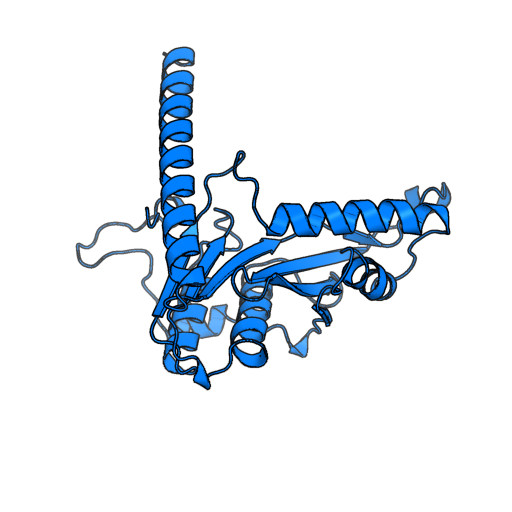057 1.00 93.38 88 ALA A N 1
ATOM 711 C CA . ALA A 1 88 ? 0.144 -13.616 7.248 1.00 93.38 88 ALA A CA 1
ATOM 712 C C . ALA A 1 88 ? 1.080 -12.565 7.851 1.00 93.38 88 ALA A C 1
ATOM 714 O O . ALA A 1 88 ? 0.711 -11.814 8.755 1.00 93.38 88 ALA A O 1
ATOM 715 N N . LYS A 1 89 ? 2.302 -12.483 7.313 1.00 91.69 89 LYS A N 1
ATOM 716 C CA . LYS A 1 89 ? 3.286 -11.478 7.731 1.00 91.69 89 LYS A CA 1
ATOM 717 C C . LYS A 1 89 ? 3.019 -10.150 7.010 1.00 91.69 89 LYS A C 1
ATOM 719 O O . LYS A 1 89 ? 1.965 -9.927 6.430 1.00 91.69 89 LYS A O 1
ATOM 724 N N . ARG A 1 90 ? 3.979 -9.229 7.075 1.00 88.50 90 ARG A N 1
ATOM 725 C CA . ARG A 1 90 ? 3.915 -7.897 6.453 1.00 88.50 90 ARG A CA 1
ATOM 726 C C . ARG A 1 90 ? 5.122 -7.660 5.539 1.00 88.50 90 ARG A C 1
ATOM 728 O O . ARG A 1 90 ? 5.863 -6.690 5.711 1.00 88.50 90 ARG A O 1
ATOM 735 N N . GLY A 1 91 ? 5.391 -8.613 4.650 1.00 88.31 91 GLY A N 1
ATOM 736 C CA . GLY A 1 91 ? 6.531 -8.610 3.740 1.00 88.31 91 GLY A CA 1
ATOM 737 C C . GLY A 1 91 ? 6.133 -8.408 2.279 1.00 88.31 91 GLY A C 1
ATOM 738 O O . GLY A 1 91 ? 4.984 -8.143 1.944 1.00 88.31 91 GLY A O 1
ATOM 739 N N . ALA A 1 92 ? 7.117 -8.544 1.389 1.00 87.56 92 ALA A N 1
ATOM 740 C CA . ALA A 1 92 ? 6.922 -8.360 -0.048 1.00 87.56 92 ALA A CA 1
ATOM 741 C C . ALA A 1 92 ? 5.921 -9.348 -0.674 1.00 87.56 92 ALA A C 1
ATOM 743 O O . ALA A 1 92 ? 5.242 -8.979 -1.625 1.00 87.56 92 ALA A O 1
ATOM 744 N N . ASN A 1 93 ? 5.812 -10.580 -0.156 1.00 90.69 93 ASN A N 1
ATOM 745 C CA . ASN A 1 93 ? 4.866 -11.571 -0.683 1.00 90.69 93 ASN A CA 1
ATOM 746 C C . ASN A 1 93 ? 3.421 -11.147 -0.426 1.00 90.69 93 ASN A C 1
ATOM 748 O O . ASN A 1 93 ? 2.587 -11.272 -1.316 1.00 90.69 93 ASN A O 1
ATOM 752 N N . GLU A 1 94 ? 3.126 -10.622 0.762 1.00 92.62 94 GLU A N 1
ATOM 753 C CA . GLU A 1 94 ? 1.778 -10.173 1.104 1.00 92.62 94 GLU A CA 1
ATOM 754 C C . GLU A 1 94 ? 1.383 -8.936 0.289 1.00 92.62 94 GLU A C 1
ATOM 756 O O . GLU A 1 94 ? 0.283 -8.889 -0.259 1.00 92.62 94 GLU A O 1
ATOM 761 N N . ILE A 1 95 ? 2.310 -7.988 0.100 1.00 92.25 95 ILE A N 1
ATOM 762 C CA . ILE A 1 95 ? 2.092 -6.829 -0.784 1.00 92.25 95 ILE A CA 1
ATOM 763 C C . ILE A 1 95 ? 1.866 -7.276 -2.233 1.00 92.25 95 ILE A C 1
ATOM 765 O O . ILE A 1 95 ? 0.903 -6.851 -2.868 1.00 92.25 95 ILE A O 1
ATOM 769 N N . ALA A 1 96 ? 2.709 -8.176 -2.744 1.00 92.62 96 ALA A N 1
ATOM 770 C CA . ALA A 1 96 ? 2.560 -8.733 -4.084 1.00 92.62 96 ALA A CA 1
ATOM 771 C C . ALA A 1 96 ? 1.232 -9.492 -4.250 1.00 92.62 96 ALA A C 1
ATOM 773 O O . ALA A 1 96 ? 0.589 -9.377 -5.286 1.00 92.62 96 ALA A O 1
ATOM 774 N N . SER A 1 97 ? 0.775 -10.206 -3.220 1.00 94.00 97 SER A N 1
ATOM 775 C CA . SER A 1 97 ? -0.513 -10.911 -3.230 1.00 94.00 97 SER A CA 1
ATOM 776 C C . SER A 1 97 ? -1.693 -9.949 -3.301 1.00 94.00 97 SER A C 1
ATOM 778 O O . SER A 1 97 ? -2.606 -10.156 -4.096 1.00 94.00 97 SER A O 1
ATOM 780 N N . CYS A 1 98 ? -1.650 -8.854 -2.538 1.00 94.50 98 CYS A N 1
ATOM 781 C CA . CYS A 1 98 ? -2.676 -7.815 -2.606 1.00 94.50 98 CYS A CA 1
ATOM 782 C C . CYS A 1 98 ? -2.697 -7.129 -3.980 1.00 94.50 98 CYS A C 1
ATOM 784 O O . CYS A 1 98 ? -3.765 -6.910 -4.545 1.00 94.50 98 CYS A O 1
ATOM 786 N N . LEU A 1 99 ? -1.522 -6.825 -4.545 1.00 93.88 99 LEU A N 1
ATOM 787 C CA . LEU A 1 99 ? -1.410 -6.257 -5.890 1.00 93.88 99 LEU A CA 1
ATOM 788 C C . LEU A 1 99 ? -1.893 -7.229 -6.966 1.00 93.88 99 LEU A C 1
ATOM 790 O O . LEU A 1 99 ? -2.610 -6.815 -7.866 1.00 93.88 99 LEU A O 1
ATOM 794 N N . TRP A 1 100 ? -1.549 -8.513 -6.870 1.00 93.81 100 TRP A N 1
ATOM 795 C CA . TRP A 1 100 ? -2.053 -9.535 -7.784 1.00 93.81 100 TRP A CA 1
ATOM 796 C C . TRP A 1 100 ? -3.574 -9.617 -7.735 1.00 93.81 100 TRP A C 1
ATOM 798 O O . TRP A 1 100 ? -4.215 -9.589 -8.779 1.00 93.81 100 TRP A O 1
ATOM 808 N N . LYS A 1 101 ? -4.153 -9.644 -6.529 1.00 93.88 101 LYS A N 1
ATOM 809 C CA . LYS A 1 101 ? -5.604 -9.646 -6.348 1.00 93.88 101 LYS A CA 1
ATOM 810 C C . LYS A 1 101 ? -6.250 -8.402 -6.959 1.00 93.88 101 LYS A C 1
ATOM 812 O O . LYS A 1 101 ? -7.241 -8.523 -7.665 1.00 93.88 101 LYS A O 1
ATOM 817 N N . TYR A 1 102 ? -5.655 -7.225 -6.764 1.00 93.62 102 TYR A N 1
ATOM 818 C CA . TYR A 1 102 ? -6.107 -5.995 -7.418 1.00 93.62 102 TYR A CA 1
ATOM 819 C C . TYR A 1 102 ? -6.074 -6.103 -8.949 1.00 93.62 102 TYR A C 1
ATOM 821 O O . TYR A 1 102 ? -7.072 -5.819 -9.608 1.00 93.62 102 TYR A O 1
ATOM 829 N N . LEU A 1 103 ? -4.939 -6.529 -9.508 1.00 91.75 103 LEU A N 1
ATOM 830 C CA . LEU A 1 103 ? -4.747 -6.673 -10.951 1.00 91.75 103 LEU A CA 1
ATOM 831 C C . LEU A 1 103 ? -5.721 -7.700 -11.551 1.00 91.75 103 LEU A C 1
ATOM 833 O O . LEU A 1 103 ? -6.250 -7.470 -12.628 1.00 91.75 103 LEU A O 1
ATOM 837 N N . ASN A 1 104 ? -5.976 -8.806 -10.856 1.00 90.06 104 ASN A N 1
ATOM 838 C CA . ASN A 1 104 ? -6.841 -9.882 -11.332 1.00 90.06 104 ASN A CA 1
ATOM 839 C C . ASN A 1 104 ? -8.339 -9.564 -11.188 1.00 90.06 104 ASN A C 1
ATOM 841 O O . ASN A 1 104 ? -9.117 -9.888 -12.078 1.00 90.06 104 ASN A O 1
ATOM 845 N N . ASP A 1 105 ? -8.743 -8.944 -10.075 1.00 87.06 105 ASP A N 1
ATOM 846 C CA . ASP A 1 105 ? -10.162 -8.781 -9.736 1.00 87.06 105 ASP A CA 1
ATOM 847 C C . ASP A 1 105 ? -10.716 -7.420 -10.191 1.00 87.06 105 ASP A C 1
ATOM 849 O O . ASP A 1 105 ? -11.903 -7.298 -10.481 1.00 87.06 105 ASP A O 1
ATOM 853 N N . SER A 1 106 ? -9.881 -6.374 -10.204 1.00 77.81 106 SER A N 1
ATOM 854 C CA . SER A 1 106 ? -10.333 -4.985 -10.397 1.00 77.81 106 SER A CA 1
ATOM 855 C C . SER A 1 106 ? -9.948 -4.387 -11.746 1.00 77.81 106 SER A C 1
ATOM 857 O O . SER A 1 106 ? -10.541 -3.387 -12.151 1.00 77.81 106 SER A O 1
ATOM 859 N N . ILE A 1 107 ? -8.971 -4.962 -12.451 1.00 77.31 107 ILE A N 1
ATOM 860 C CA . ILE A 1 107 ? -8.602 -4.481 -13.783 1.00 77.31 107 ILE A CA 1
ATOM 861 C C . ILE A 1 107 ? -9.419 -5.231 -14.809 1.00 77.31 107 ILE A C 1
ATOM 863 O O . ILE A 1 107 ? -9.242 -6.423 -15.041 1.00 77.31 107 ILE A O 1
ATOM 867 N N . ASN A 1 108 ? -10.330 -4.495 -15.431 1.00 65.56 108 ASN A N 1
ATOM 868 C CA . ASN A 1 108 ? -11.134 -5.029 -16.503 1.00 65.56 108 ASN A CA 1
ATOM 869 C C . ASN A 1 108 ? -10.239 -5.242 -17.730 1.00 65.56 108 ASN A C 1
ATOM 871 O O . ASN A 1 108 ? -9.741 -4.270 -18.304 1.00 65.56 108 ASN A O 1
ATOM 875 N N . SER A 1 109 ? -10.032 -6.500 -18.132 1.00 59.31 109 SER A N 1
ATOM 876 C CA . SER A 1 109 ? -9.207 -6.853 -19.298 1.00 59.31 109 SER A CA 1
ATOM 877 C C . SER A 1 109 ? -9.657 -6.118 -20.566 1.00 59.31 109 SER A C 1
ATOM 879 O O . SER A 1 109 ? -8.837 -5.802 -21.419 1.00 59.31 109 SER A O 1
ATOM 881 N N . SER A 1 110 ? -10.932 -5.716 -20.644 1.00 56.66 110 SER A N 1
ATOM 882 C CA . SER A 1 110 ? -11.468 -4.951 -21.771 1.00 56.66 110 SER A CA 1
ATOM 883 C C . SER A 1 110 ? -10.917 -3.526 -21.912 1.00 56.66 110 SER A C 1
ATOM 885 O O . SER A 1 110 ? -11.123 -2.916 -22.957 1.00 56.66 110 SER A O 1
ATOM 887 N N . MET A 1 111 ? -10.285 -2.945 -20.881 1.00 67.12 111 MET A N 1
ATOM 888 C CA . MET A 1 111 ? -9.755 -1.577 -20.972 1.00 67.12 111 MET A CA 1
ATOM 889 C C . MET A 1 111 ? -8.456 -1.510 -21.781 1.00 67.12 111 MET A C 1
ATOM 891 O O . MET A 1 111 ? -8.213 -0.484 -22.406 1.00 67.12 111 MET A O 1
ATOM 895 N N . ASN A 1 112 ? -7.642 -2.576 -21.795 1.00 80.06 112 ASN A N 1
ATOM 896 C CA . ASN A 1 112 ? -6.357 -2.644 -22.510 1.00 80.06 112 ASN A CA 1
ATOM 897 C C . ASN A 1 112 ? -5.501 -1.358 -22.374 1.00 80.06 112 ASN A C 1
ATOM 899 O O . ASN A 1 112 ? -4.914 -0.873 -23.343 1.00 80.06 112 ASN A O 1
ATOM 903 N N . LEU A 1 113 ? -5.470 -0.763 -21.173 1.00 86.62 113 LEU A N 1
ATOM 904 C CA . LEU A 1 113 ? -4.731 0.471 -20.891 1.00 86.62 113 LEU A CA 1
ATOM 905 C C . LEU A 1 113 ? -3.416 0.172 -20.158 1.00 86.62 113 LEU A C 1
ATOM 907 O O . LEU A 1 113 ? -3.396 -0.670 -19.256 1.00 86.62 113 LEU A O 1
ATOM 911 N N . PRO A 1 114 ? -2.324 0.897 -20.467 1.00 91.69 114 PRO A N 1
ATOM 912 C CA . PRO A 1 114 ? -1.132 0.917 -19.629 1.00 91.69 114 PRO A CA 1
ATOM 913 C C . PRO A 1 114 ? -1.452 1.364 -18.199 1.00 91.69 114 PRO A C 1
ATOM 915 O O . PRO A 1 114 ? -2.220 2.308 -17.990 1.00 91.69 114 PRO A O 1
ATOM 918 N N . ILE A 1 115 ? -0.815 0.732 -17.214 1.00 92.06 115 ILE A N 1
ATOM 919 C CA . ILE A 1 115 ? -0.996 1.058 -15.795 1.00 92.06 115 ILE A CA 1
ATOM 920 C C . ILE A 1 115 ? 0.257 1.735 -15.259 1.00 92.06 115 ILE A C 1
ATOM 922 O O . ILE A 1 115 ? 1.375 1.251 -15.439 1.00 92.06 115 ILE A O 1
ATOM 926 N N . ILE A 1 116 ? 0.063 2.833 -14.539 1.00 92.69 116 ILE A N 1
ATOM 927 C CA . ILE A 1 116 ? 1.110 3.545 -13.821 1.00 92.69 116 ILE A CA 1
ATOM 928 C C . ILE A 1 116 ? 0.808 3.453 -12.330 1.00 92.69 116 ILE A C 1
ATOM 930 O O . ILE A 1 116 ? -0.175 4.010 -11.840 1.00 92.69 116 ILE A O 1
ATOM 934 N N . PHE A 1 117 ? 1.676 2.761 -11.604 1.00 92.06 117 PHE A N 1
ATOM 935 C CA . PHE A 1 117 ? 1.646 2.709 -10.155 1.00 92.06 117 PHE A CA 1
ATOM 936 C C . PHE A 1 117 ? 2.564 3.760 -9.543 1.00 92.06 117 PHE A C 1
ATOM 938 O O . PHE A 1 117 ? 3.721 3.886 -9.935 1.00 92.06 117 PHE A O 1
ATOM 945 N N . TYR A 1 118 ? 2.065 4.451 -8.525 1.00 90.31 118 TYR A N 1
ATOM 946 C CA . TYR A 1 118 ? 2.849 5.257 -7.600 1.00 90.31 118 TYR A CA 1
ATOM 947 C C . TYR A 1 118 ? 2.945 4.539 -6.260 1.00 90.31 118 TYR A C 1
ATOM 949 O O . TYR A 1 118 ? 1.930 4.105 -5.714 1.00 90.31 118 TYR A O 1
ATOM 957 N N . SER A 1 119 ? 4.161 4.418 -5.733 1.00 87.81 119 SER A N 1
ATOM 958 C CA . SER A 1 119 ? 4.408 3.738 -4.463 1.00 87.81 119 SER A CA 1
ATOM 959 C C . SER A 1 119 ? 5.528 4.370 -3.658 1.00 87.81 119 SER A C 1
ATOM 961 O O . SER A 1 119 ? 6.407 5.047 -4.198 1.00 87.81 119 SER A O 1
ATOM 963 N N . ASP A 1 120 ? 5.525 4.115 -2.354 1.00 80.94 120 ASP A N 1
ATOM 964 C CA . ASP A 1 120 ? 6.604 4.537 -1.474 1.00 80.94 120 ASP A CA 1
ATOM 965 C C . ASP A 1 120 ? 7.925 3.839 -1.810 1.00 80.94 120 ASP A C 1
ATOM 967 O O . ASP A 1 120 ? 7.968 2.653 -2.155 1.00 80.94 120 ASP A O 1
ATOM 971 N N . ASN A 1 121 ? 9.033 4.569 -1.653 1.00 76.12 121 ASN A N 1
ATOM 972 C CA . ASN A 1 121 ? 10.394 4.097 -1.927 1.00 76.12 121 ASN A CA 1
ATOM 973 C C . ASN A 1 121 ? 10.926 3.152 -0.823 1.00 76.12 121 ASN A C 1
ATOM 975 O O . ASN A 1 121 ? 12.030 3.326 -0.303 1.00 76.12 121 ASN A O 1
ATOM 979 N N . CYS A 1 122 ? 10.132 2.147 -0.451 1.00 74.50 122 CYS A N 1
ATOM 980 C CA . CYS A 1 122 ? 10.474 1.126 0.533 1.00 74.50 122 CYS A CA 1
ATOM 981 C C . CYS A 1 122 ? 11.051 -0.118 -0.162 1.00 74.50 122 CYS A C 1
ATOM 983 O O . CYS A 1 122 ? 10.328 -0.885 -0.804 1.00 74.50 122 CYS A O 1
ATOM 985 N N . VAL A 1 123 ? 12.358 -0.355 -0.002 1.00 70.94 123 VAL A N 1
ATOM 986 C CA . VAL A 1 123 ? 13.075 -1.502 -0.604 1.00 70.94 123 VAL A CA 1
ATOM 987 C C . VAL A 1 123 ? 12.506 -2.846 -0.151 1.00 70.94 123 VAL A C 1
ATOM 989 O O . VAL A 1 123 ? 12.324 -3.753 -0.958 1.00 70.94 123 VAL A O 1
ATOM 992 N N . GLY A 1 124 ? 12.157 -2.972 1.130 1.00 67.56 124 GLY A N 1
ATOM 993 C CA . GLY A 1 124 ? 11.654 -4.231 1.683 1.00 67.56 124 GLY A CA 1
ATOM 994 C C . GLY A 1 124 ? 10.271 -4.643 1.168 1.00 67.56 124 GLY A C 1
ATOM 995 O O . GLY A 1 124 ? 9.958 -5.831 1.184 1.00 67.56 124 GLY A O 1
ATOM 996 N N . GLN A 1 125 ? 9.457 -3.690 0.707 1.00 73.31 125 GLN A N 1
ATOM 997 C CA . GLN A 1 125 ? 8.041 -3.919 0.393 1.00 73.31 125 GLN A CA 1
ATOM 998 C C . GLN A 1 125 ? 7.725 -3.695 -1.084 1.00 73.31 125 GLN A C 1
ATOM 1000 O O . GLN A 1 125 ? 7.219 -4.608 -1.729 1.00 73.31 125 GLN A O 1
ATOM 1005 N N . ASN A 1 126 ? 8.106 -2.541 -1.634 1.00 77.31 126 ASN A N 1
ATOM 1006 C CA . ASN A 1 126 ? 7.660 -2.095 -2.959 1.00 77.31 126 ASN A CA 1
ATOM 1007 C C . ASN A 1 126 ? 8.778 -2.170 -4.008 1.00 77.31 126 ASN A C 1
ATOM 1009 O O . ASN A 1 126 ? 8.531 -2.435 -5.182 1.00 77.31 126 ASN A O 1
ATOM 1013 N N . LYS A 1 127 ? 10.030 -1.954 -3.587 1.00 78.88 127 LYS A N 1
ATOM 1014 C CA . LYS A 1 127 ? 11.196 -1.880 -4.476 1.00 78.88 127 LYS A CA 1
ATOM 1015 C C . LYS A 1 127 ? 12.079 -3.116 -4.349 1.00 78.88 127 LYS A C 1
ATOM 1017 O O . LYS A 1 127 ? 13.222 -3.061 -3.895 1.00 78.88 127 LYS A O 1
ATOM 1022 N N . ASN A 1 128 ? 11.513 -4.247 -4.749 1.00 81.44 128 ASN A N 1
ATOM 1023 C CA . ASN A 1 128 ? 12.185 -5.538 -4.753 1.00 81.44 128 ASN A CA 1
ATOM 1024 C C . ASN A 1 128 ? 11.837 -6.341 -6.012 1.00 81.44 128 ASN A C 1
ATOM 1026 O O . ASN A 1 128 ? 10.852 -6.078 -6.704 1.00 81.44 128 ASN A O 1
ATOM 1030 N N . LYS A 1 129 ? 12.643 -7.375 -6.267 1.00 81.44 129 LYS A N 1
ATOM 1031 C CA . LYS A 1 129 ? 12.466 -8.279 -7.407 1.00 81.44 129 LYS A CA 1
ATOM 1032 C C . LYS A 1 129 ? 11.116 -8.991 -7.436 1.00 81.44 129 LYS A C 1
ATOM 1034 O O . LYS A 1 129 ? 10.671 -9.348 -8.519 1.00 81.44 129 LYS A O 1
ATOM 1039 N N . PHE A 1 130 ? 10.466 -9.200 -6.290 1.00 85.62 130 PHE A N 1
ATOM 1040 C CA . PHE A 1 130 ? 9.198 -9.931 -6.212 1.00 85.62 130 PHE A CA 1
ATOM 1041 C C . PHE A 1 130 ? 8.054 -9.114 -6.817 1.00 85.62 130 PHE A C 1
ATOM 1043 O O . PHE A 1 130 ? 7.282 -9.650 -7.603 1.00 85.62 130 PHE A O 1
ATOM 1050 N N . ILE A 1 131 ? 8.011 -7.808 -6.537 1.00 87.56 131 ILE A N 1
ATOM 1051 C CA . ILE A 1 131 ? 7.025 -6.883 -7.114 1.00 87.56 131 ILE A CA 1
ATOM 1052 C C . ILE A 1 131 ? 7.223 -6.731 -8.628 1.00 87.56 131 ILE A C 1
ATOM 1054 O O . ILE A 1 131 ? 6.260 -6.788 -9.385 1.00 87.56 131 ILE A O 1
ATOM 1058 N N . ILE A 1 132 ? 8.469 -6.615 -9.099 1.00 86.94 132 ILE A N 1
ATOM 1059 C CA . ILE A 1 132 ? 8.743 -6.553 -10.546 1.00 86.94 132 ILE A CA 1
ATOM 1060 C C . ILE A 1 132 ? 8.394 -7.877 -11.238 1.00 86.94 132 ILE A C 1
ATOM 1062 O O . ILE A 1 132 ? 7.763 -7.871 -12.290 1.00 86.94 132 ILE A O 1
ATOM 1066 N N . SER A 1 133 ? 8.744 -9.009 -10.621 1.00 87.88 133 SER A N 1
ATOM 1067 C CA . SER A 1 133 ? 8.380 -10.349 -11.107 1.00 87.88 133 SER A CA 1
ATOM 1068 C C . SER A 1 133 ? 6.862 -10.508 -11.230 1.00 87.88 133 SER A C 1
ATOM 1070 O O . SER A 1 133 ? 6.378 -11.046 -12.223 1.00 87.88 133 SER A O 1
ATOM 1072 N N . LEU A 1 134 ? 6.109 -9.998 -10.250 1.00 90.31 134 LEU A N 1
ATOM 1073 C CA . LEU A 1 134 ? 4.652 -9.934 -10.303 1.00 90.31 134 LEU A CA 1
ATOM 1074 C C . LEU A 1 134 ? 4.167 -9.102 -11.494 1.00 90.31 134 LEU A C 1
ATOM 1076 O O . LEU A 1 134 ? 3.299 -9.568 -12.222 1.00 90.31 134 LEU A O 1
ATOM 1080 N N . TYR A 1 135 ? 4.701 -7.897 -11.709 1.00 90.88 135 TYR A N 1
ATOM 1081 C CA . TYR A 1 135 ? 4.257 -7.053 -12.823 1.00 90.88 135 TYR A CA 1
ATOM 1082 C C . TYR A 1 135 ? 4.533 -7.691 -14.180 1.00 90.88 135 TYR A C 1
ATOM 1084 O O . TYR A 1 135 ? 3.647 -7.689 -15.027 1.00 90.88 135 TYR A O 1
ATOM 1092 N N . MET A 1 136 ? 5.704 -8.306 -14.361 1.00 88.44 136 MET A N 1
ATOM 1093 C CA . MET A 1 136 ? 6.015 -9.058 -15.581 1.00 88.44 136 MET A CA 1
ATOM 1094 C C . MET A 1 136 ? 5.023 -10.206 -15.793 1.00 88.44 136 MET A C 1
ATOM 1096 O O . MET A 1 136 ? 4.479 -10.373 -16.882 1.00 88.44 136 MET A O 1
ATOM 1100 N N . TYR A 1 137 ? 4.741 -10.974 -14.737 1.00 89.94 137 TYR A N 1
ATOM 1101 C CA . TYR A 1 137 ? 3.763 -12.055 -14.798 1.00 89.94 137 TYR A CA 1
ATOM 1102 C C . TYR A 1 137 ? 2.357 -11.541 -15.133 1.00 89.94 137 TYR A C 1
ATOM 1104 O O . TYR A 1 137 ? 1.669 -12.128 -15.965 1.00 89.94 137 TYR A O 1
ATOM 1112 N N . ALA A 1 138 ? 1.951 -10.420 -14.536 1.00 89.88 138 ALA A N 1
ATOM 1113 C CA . ALA A 1 138 ? 0.667 -9.790 -14.790 1.00 89.88 138 ALA A CA 1
ATOM 1114 C C . ALA A 1 138 ? 0.536 -9.305 -16.234 1.00 89.88 138 ALA A C 1
ATOM 1116 O O . ALA A 1 138 ? -0.468 -9.615 -16.853 1.00 89.88 138 ALA A O 1
ATOM 1117 N N . THR A 1 139 ? 1.549 -8.654 -16.813 1.00 89.00 139 THR A N 1
ATOM 1118 C CA . THR A 1 139 ? 1.513 -8.240 -18.232 1.00 89.00 139 THR A CA 1
ATOM 1119 C C . THR A 1 139 ? 1.469 -9.414 -19.209 1.00 89.00 139 THR A C 1
ATOM 1121 O O . THR A 1 139 ? 1.002 -9.265 -20.329 1.00 89.00 139 THR A O 1
ATOM 1124 N N . MET A 1 140 ? 1.968 -10.590 -18.810 1.00 86.81 140 MET A N 1
ATOM 1125 C CA . MET A 1 140 ? 1.915 -11.794 -19.647 1.00 86.81 140 MET A CA 1
ATOM 1126 C C . MET A 1 140 ? 0.585 -12.545 -19.531 1.00 86.81 140 MET A C 1
ATOM 1128 O O . MET A 1 140 ? 0.213 -13.277 -20.445 1.00 86.81 140 MET A O 1
ATOM 1132 N N . ARG A 1 141 ? -0.087 -12.448 -18.379 1.00 87.06 141 ARG A N 1
ATOM 1133 C CA . ARG A 1 141 ? -1.311 -13.205 -18.069 1.00 87.06 141 ARG A CA 1
ATOM 1134 C C . ARG A 1 141 ? -2.584 -12.408 -18.271 1.00 87.06 141 ARG A C 1
ATOM 1136 O O . ARG A 1 141 ? -3.603 -12.986 -18.628 1.00 87.06 141 ARG A O 1
ATOM 1143 N N . LEU A 1 142 ? -2.521 -11.126 -17.965 1.00 84.38 142 LEU A N 1
ATOM 1144 C CA . LEU A 1 142 ? -3.598 -10.172 -18.115 1.00 84.38 142 LEU A CA 1
ATOM 1145 C C . LEU A 1 142 ? -3.289 -9.377 -19.382 1.00 84.38 142 LEU A C 1
ATOM 1147 O O . LEU A 1 142 ? -2.126 -9.076 -19.641 1.00 84.38 142 LEU A O 1
ATOM 1151 N N . GLU A 1 143 ? -4.311 -9.043 -20.164 1.00 83.94 143 GLU A N 1
ATOM 1152 C CA . GLU A 1 143 ? -4.204 -8.226 -21.383 1.00 83.94 143 GLU A CA 1
ATOM 1153 C C . GLU A 1 143 ? -3.881 -6.756 -21.031 1.00 83.94 143 GLU A C 1
ATOM 1155 O O . GLU A 1 143 ? -4.651 -5.834 -21.282 1.00 83.94 143 GLU A O 1
ATOM 1160 N N . ILE A 1 144 ? -2.748 -6.545 -20.357 1.00 87.88 144 ILE A N 1
ATOM 1161 C CA . ILE A 1 144 ? -2.243 -5.261 -19.882 1.00 87.88 144 ILE A CA 1
ATOM 1162 C C . ILE A 1 144 ? -1.021 -4.909 -20.740 1.00 87.88 144 ILE A C 1
ATOM 1164 O O . ILE A 1 144 ? -0.003 -5.599 -20.638 1.00 87.88 144 ILE A O 1
ATOM 1168 N N . PRO A 1 145 ? -1.057 -3.816 -21.526 1.00 89.31 145 PRO A N 1
ATOM 1169 C CA . PRO A 1 145 ? 0.038 -3.451 -22.426 1.00 89.31 145 PRO A CA 1
ATOM 1170 C C . PRO A 1 145 ? 1.375 -3.233 -21.719 1.00 89.31 145 PRO A C 1
ATOM 1172 O O . PRO A 1 145 ? 2.427 -3.641 -22.206 1.00 89.31 145 PRO A O 1
ATOM 1175 N N . SER A 1 146 ? 1.352 -2.534 -20.583 1.00 90.88 146 SER A N 1
ATOM 1176 C CA . SER A 1 146 ? 2.538 -2.292 -19.767 1.00 90.88 146 SER A CA 1
ATOM 1177 C C . SER A 1 146 ? 2.164 -1.866 -18.351 1.00 90.88 146 SER A C 1
ATOM 1179 O O . SER A 1 146 ? 1.102 -1.286 -18.111 1.00 90.88 146 SER A O 1
ATOM 1181 N N . ILE A 1 147 ? 3.065 -2.146 -17.408 1.00 92.19 147 ILE A N 1
ATOM 1182 C CA . ILE A 1 147 ? 2.985 -1.670 -16.027 1.00 92.19 147 ILE A CA 1
ATOM 1183 C C . ILE A 1 147 ? 4.247 -0.864 -15.727 1.00 92.19 147 ILE A C 1
ATOM 1185 O O . ILE A 1 147 ? 5.360 -1.382 -15.803 1.00 92.19 147 ILE A O 1
ATOM 1189 N N . THR A 1 148 ? 4.070 0.398 -15.349 1.00 91.62 148 THR A N 1
ATOM 1190 C CA . THR A 1 148 ? 5.150 1.294 -14.922 1.00 91.62 148 THR A CA 1
ATOM 1191 C C . THR A 1 148 ? 5.028 1.550 -13.426 1.00 91.62 148 THR A C 1
ATOM 1193 O O . THR A 1 148 ? 3.987 2.002 -12.967 1.00 91.62 148 THR A O 1
ATOM 1196 N N . ASN A 1 149 ? 6.084 1.297 -12.649 1.00 89.56 149 ASN A N 1
ATOM 1197 C CA . ASN A 1 149 ? 6.108 1.600 -11.215 1.00 89.56 149 ASN A CA 1
ATOM 1198 C C . ASN A 1 149 ? 7.022 2.801 -10.943 1.00 89.56 149 ASN A C 1
ATOM 1200 O O . ASN A 1 149 ? 8.242 2.705 -11.094 1.00 89.56 149 ASN A O 1
ATOM 1204 N N . LYS A 1 150 ? 6.426 3.921 -10.538 1.00 88.56 150 LYS A N 1
ATOM 1205 C CA . LYS A 1 150 ? 7.108 5.154 -10.144 1.00 88.56 150 LYS A CA 1
ATOM 1206 C C . LYS A 1 150 ? 7.189 5.232 -8.620 1.00 88.56 150 LYS A C 1
ATOM 1208 O O . LYS A 1 150 ? 6.219 4.975 -7.908 1.00 88.56 150 LYS A O 1
ATOM 1213 N N . PHE A 1 151 ? 8.362 5.601 -8.111 1.00 84.19 151 PHE A N 1
ATOM 1214 C CA . PHE A 1 151 ? 8.607 5.688 -6.672 1.00 84.19 151 PHE A CA 1
ATOM 1215 C C . PHE A 1 151 ? 8.516 7.132 -6.196 1.00 84.19 151 PHE A C 1
ATOM 1217 O O . PHE A 1 151 ? 9.199 8.013 -6.719 1.00 84.19 151 PHE A O 1
ATOM 1224 N N . LEU A 1 152 ? 7.707 7.360 -5.167 1.00 78.75 152 LEU A N 1
ATOM 1225 C CA . LEU A 1 152 ? 7.575 8.657 -4.524 1.00 78.75 152 LEU A CA 1
ATOM 1226 C C . LEU A 1 152 ? 8.837 9.003 -3.729 1.00 78.75 152 LEU A C 1
ATOM 1228 O O . LEU A 1 152 ? 9.522 8.145 -3.163 1.00 78.75 152 LEU A O 1
ATOM 1232 N N . VAL A 1 153 ? 9.145 10.298 -3.671 1.00 72.50 153 VAL A N 1
ATOM 1233 C CA . VAL A 1 153 ? 10.252 10.803 -2.860 1.00 72.50 153 VAL A CA 1
ATOM 1234 C C . VAL A 1 153 ? 9.866 10.705 -1.377 1.00 72.50 153 VAL A C 1
ATOM 1236 O O . VAL A 1 153 ? 8.797 11.167 -0.971 1.00 72.50 153 VAL A O 1
ATOM 1239 N N . CYS A 1 154 ? 10.741 10.090 -0.576 1.00 65.94 154 CYS A N 1
ATOM 1240 C CA . CYS A 1 154 ? 10.518 9.817 0.846 1.00 65.94 154 CYS A CA 1
ATOM 1241 C C . CYS A 1 154 ? 10.266 11.106 1.654 1.00 65.94 154 CYS A C 1
ATOM 1243 O O . CYS A 1 154 ? 10.969 12.092 1.467 1.00 65.94 154 CYS A O 1
ATOM 1245 N N . GLY A 1 155 ? 9.298 11.101 2.574 1.00 55.66 155 GLY A N 1
ATOM 1246 C CA . GLY A 1 155 ? 9.150 12.135 3.611 1.00 55.66 155 GLY A CA 1
ATOM 1247 C C . GLY A 1 155 ? 8.353 13.396 3.252 1.00 55.66 155 GLY A C 1
ATOM 1248 O O . GLY A 1 155 ? 8.058 14.176 4.153 1.00 55.66 155 GLY A O 1
ATOM 1249 N N . HIS A 1 156 ? 7.959 13.620 1.991 1.00 55.31 156 HIS A N 1
ATOM 1250 C CA . HIS A 1 156 ? 7.297 14.883 1.599 1.00 55.31 156 HIS A CA 1
ATOM 1251 C C . HIS A 1 156 ? 6.235 14.770 0.490 1.00 55.31 156 HIS A C 1
ATOM 1253 O O . HIS A 1 156 ? 5.824 15.782 -0.104 1.00 55.31 156 HIS A O 1
ATOM 1259 N N . SER A 1 157 ? 5.777 13.554 0.215 1.00 54.09 157 SER A N 1
ATOM 1260 C CA . SER A 1 157 ? 4.769 13.270 -0.802 1.00 54.09 157 SER A CA 1
ATOM 1261 C C . SER A 1 157 ? 3.426 13.064 -0.108 1.00 54.09 157 SER A C 1
ATOM 1263 O O . SER A 1 157 ? 3.224 12.020 0.479 1.00 54.09 157 SER A O 1
ATOM 1265 N N . GLN A 1 158 ? 2.530 14.059 -0.139 1.00 58.00 158 GLN A N 1
ATOM 1266 C CA . GLN A 1 158 ? 1.120 13.827 0.200 1.00 58.00 158 GLN A CA 1
ATOM 1267 C C . GLN A 1 158 ? 0.553 12.914 -0.885 1.00 58.00 158 GLN A C 1
ATOM 1269 O O . GLN A 1 158 ? 0.374 13.367 -2.020 1.00 58.00 158 GLN A O 1
ATOM 1274 N N . ASN A 1 159 ? 0.368 11.634 -0.577 1.00 72.75 159 ASN A N 1
ATOM 1275 C CA . ASN A 1 159 ? -0.125 10.658 -1.539 1.00 72.75 159 ASN A CA 1
ATOM 1276 C C . ASN A 1 159 ? -1.612 10.329 -1.267 1.00 72.75 159 ASN A C 1
ATOM 1278 O O . ASN A 1 159 ? -2.176 10.663 -0.221 1.00 72.75 159 ASN A O 1
ATOM 1282 N N . GLU A 1 160 ? -2.305 9.742 -2.243 1.00 85.81 160 GLU A N 1
ATOM 1283 C CA . GLU A 1 160 ? -3.722 9.393 -2.098 1.00 85.81 160 GLU A CA 1
ATOM 1284 C C . GLU A 1 160 ? -3.928 8.268 -1.067 1.00 85.81 160 GLU A C 1
ATOM 1286 O O . GLU A 1 160 ? -4.985 8.210 -0.436 1.00 85.81 160 GLU A O 1
ATOM 1291 N N . GLY A 1 161 ? -2.908 7.433 -0.839 1.00 85.69 161 GLY A N 1
ATOM 1292 C CA . GLY A 1 161 ? -2.858 6.451 0.246 1.00 85.69 161 GLY A CA 1
ATOM 1293 C C . GLY A 1 161 ? -2.920 7.105 1.632 1.00 85.69 161 GLY A C 1
ATOM 1294 O O . GLY A 1 161 ? -3.811 6.780 2.412 1.00 85.69 161 GLY A O 1
ATOM 1295 N N . ASP A 1 162 ? -2.091 8.116 1.900 1.00 87.69 162 ASP A N 1
ATOM 1296 C CA . ASP A 1 162 ? -2.083 8.922 3.123 1.00 87.69 162 ASP A CA 1
ATOM 1297 C C . ASP A 1 162 ? -3.451 9.558 3.355 1.00 87.69 162 ASP A C 1
ATOM 1299 O O . ASP A 1 162 ? -3.950 9.605 4.481 1.00 87.69 162 ASP A O 1
ATOM 1303 N N . ALA A 1 163 ? -4.092 10.040 2.284 1.00 90.19 163 ALA A N 1
ATOM 1304 C CA . ALA A 1 163 ? -5.434 10.600 2.362 1.00 90.19 163 ALA A CA 1
ATOM 1305 C C . ALA A 1 163 ? -6.468 9.535 2.770 1.00 90.19 163 ALA A C 1
ATOM 1307 O O . ALA A 1 163 ? -7.329 9.810 3.617 1.00 90.19 163 ALA A O 1
ATOM 1308 N N . MET A 1 164 ? -6.373 8.314 2.227 1.00 93.88 164 MET A N 1
ATOM 1309 C CA . MET A 1 164 ? -7.195 7.181 2.667 1.00 93.88 164 MET A CA 1
ATOM 1310 C C . MET A 1 164 ? -6.933 6.842 4.137 1.00 93.88 164 MET A C 1
ATOM 1312 O O . MET A 1 164 ? -7.877 6.728 4.922 1.00 93.88 164 MET A O 1
ATOM 1316 N N . HIS A 1 165 ? -5.668 6.744 4.548 1.00 93.81 165 HIS A N 1
ATOM 1317 C CA . HIS A 1 165 ? -5.287 6.397 5.920 1.00 93.81 165 HIS A CA 1
ATOM 1318 C C . HIS A 1 165 ? -5.720 7.466 6.920 1.00 93.81 165 HIS A C 1
ATOM 1320 O O . HIS A 1 165 ? -6.209 7.134 7.999 1.00 93.81 165 HIS A O 1
ATOM 1326 N N . ALA A 1 166 ? -5.626 8.746 6.556 1.00 93.69 166 ALA A N 1
ATOM 1327 C CA . ALA A 1 166 ? -6.114 9.855 7.367 1.00 93.69 166 ALA A CA 1
ATOM 1328 C C . ALA A 1 166 ? -7.637 9.783 7.571 1.00 93.69 166 ALA A C 1
ATOM 1330 O O . ALA A 1 166 ? -8.130 10.042 8.675 1.00 93.69 166 ALA A O 1
ATOM 1331 N N . CYS A 1 167 ? -8.392 9.390 6.537 1.00 95.38 167 CYS A N 1
ATOM 1332 C CA . CYS A 1 167 ? -9.829 9.144 6.663 1.00 95.38 167 CYS A CA 1
ATOM 1333 C C . CYS A 1 167 ? -10.113 7.972 7.612 1.00 95.38 167 CYS A C 1
ATOM 1335 O O . CYS A 1 167 ? -10.966 8.096 8.495 1.00 95.38 167 CYS A O 1
ATOM 1337 N N . ILE A 1 168 ? -9.366 6.872 7.485 1.00 96.12 168 ILE A N 1
ATOM 1338 C CA . ILE A 1 168 ? -9.499 5.684 8.343 1.00 96.12 168 ILE A CA 1
ATOM 1339 C C . ILE A 1 168 ? -9.174 6.023 9.800 1.00 96.12 168 ILE A C 1
ATOM 1341 O O . ILE A 1 168 ? -9.950 5.690 10.694 1.00 96.12 168 ILE A O 1
ATOM 1345 N N . GLU A 1 169 ? -8.090 6.753 10.063 1.00 95.19 169 GLU A N 1
ATOM 1346 C CA . GLU A 1 169 ? -7.710 7.153 11.421 1.00 95.19 169 GLU A CA 1
ATOM 1347 C C . GLU A 1 169 ? -8.755 8.094 12.041 1.00 95.19 169 GLU A C 1
ATOM 1349 O O . GLU A 1 169 ? -9.091 7.982 13.223 1.00 95.19 169 GLU A O 1
ATOM 1354 N N . LYS A 1 170 ? -9.345 8.994 11.243 1.00 95.06 170 LYS A N 1
ATOM 1355 C CA . LYS A 1 170 ? -10.460 9.837 11.694 1.00 95.06 170 LYS A CA 1
ATOM 1356 C C . LYS A 1 170 ? -11.698 9.008 12.033 1.00 95.06 170 LYS A C 1
ATOM 1358 O O . LYS A 1 170 ? -12.373 9.312 13.018 1.00 95.06 170 LYS A O 1
ATOM 1363 N N . GLN A 1 171 ? -12.004 7.985 11.240 1.00 95.25 171 GLN A N 1
ATOM 1364 C CA . GLN A 1 171 ? -13.154 7.119 11.478 1.00 95.25 171 GLN A CA 1
ATOM 1365 C C . GLN A 1 171 ? -12.954 6.221 12.697 1.00 95.25 171 GLN A C 1
ATOM 1367 O O . GLN A 1 171 ? -13.834 6.157 13.551 1.00 95.25 171 GLN A O 1
ATOM 1372 N N . LYS A 1 172 ? -11.765 5.640 12.857 1.00 94.88 172 LYS A N 1
ATOM 1373 C CA . LYS A 1 172 ? -11.342 4.947 14.077 1.00 94.88 172 LYS A CA 1
ATOM 1374 C C . LYS A 1 172 ? -11.557 5.818 15.314 1.00 94.88 172 LYS A C 1
ATOM 1376 O O . LYS A 1 172 ? -12.240 5.394 16.237 1.00 94.88 172 LYS A O 1
ATOM 1381 N N . LYS A 1 173 ? -11.059 7.063 15.320 1.00 94.06 173 LYS A N 1
ATOM 1382 C CA . LYS A 1 173 ? -11.257 7.999 16.446 1.00 94.06 173 LYS A CA 1
ATOM 1383 C C . LYS A 1 173 ? -12.729 8.258 16.768 1.00 94.06 173 LYS A C 1
ATOM 1385 O O . LYS A 1 173 ? -13.052 8.520 17.918 1.00 94.06 173 LYS A O 1
ATOM 1390 N N . ARG A 1 174 ? -13.622 8.222 15.775 1.00 93.50 174 ARG A N 1
ATOM 1391 C CA . ARG A 1 174 ? -15.070 8.356 16.002 1.00 93.50 174 ARG A CA 1
ATOM 1392 C C . ARG A 1 174 ? -15.659 7.097 16.620 1.00 93.50 174 ARG A C 1
ATOM 1394 O O . ARG A 1 174 ? -16.372 7.211 17.605 1.00 93.50 174 ARG A O 1
ATOM 1401 N N . VAL A 1 175 ? -15.333 5.928 16.070 1.00 93.38 175 VAL A N 1
ATOM 1402 C CA . VAL A 1 175 ? -15.827 4.634 16.563 1.00 93.38 175 VAL A CA 1
ATOM 1403 C C . VAL A 1 175 ? -15.379 4.388 18.002 1.00 93.38 175 VAL A C 1
ATOM 1405 O O . VAL A 1 175 ? -16.192 3.985 18.826 1.00 93.38 175 VAL A O 1
ATOM 1408 N N . LEU A 1 176 ? -14.138 4.751 18.342 1.00 93.06 176 LEU A N 1
ATOM 1409 C CA . LEU A 1 176 ? -13.608 4.613 19.700 1.00 93.06 176 LEU A CA 1
ATOM 1410 C C . LEU A 1 176 ? -14.352 5.443 20.760 1.00 93.06 176 LEU A C 1
ATOM 1412 O O . LEU A 1 176 ? -14.289 5.089 21.932 1.00 93.06 176 LEU A O 1
ATOM 1416 N N . LYS A 1 177 ? -15.101 6.490 20.373 1.00 91.81 177 LYS A N 1
ATOM 1417 C CA . LYS A 1 177 ? -15.986 7.225 21.300 1.00 91.81 177 LYS A CA 1
ATOM 1418 C C . LYS A 1 177 ? -17.226 6.426 21.694 1.00 91.81 177 LYS A C 1
ATOM 1420 O O . LYS A 1 177 ? -17.803 6.685 22.742 1.00 91.81 177 LYS A O 1
ATOM 1425 N N . SER A 1 178 ? -17.658 5.502 20.838 1.00 89.88 178 SER A N 1
ATOM 1426 C CA . SER A 1 178 ? -18.825 4.645 21.068 1.00 89.88 178 SER A CA 1
ATOM 1427 C C . SER A 1 178 ? -18.452 3.309 21.711 1.00 89.88 178 SER A C 1
ATOM 1429 O O . SER A 1 178 ? -19.318 2.644 22.269 1.00 89.88 178 SER A O 1
ATOM 1431 N N . GLY A 1 179 ? -17.179 2.916 21.657 1.00 90.94 179 GLY A N 1
ATOM 1432 C CA . GLY A 1 179 ? -1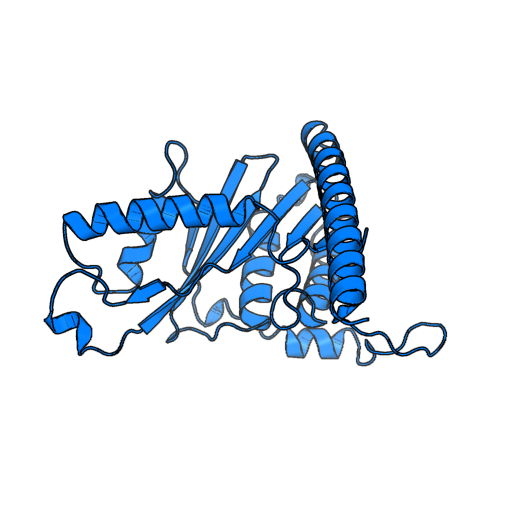6.660 1.748 22.359 1.00 90.94 179 GLY A CA 1
ATOM 1433 C C . GLY A 1 179 ? -15.339 1.237 21.775 1.00 90.94 179 GLY A C 1
ATOM 1434 O O . GLY A 1 179 ? -14.939 1.653 20.685 1.00 90.94 179 GLY A O 1
ATOM 1435 N N . PRO A 1 180 ? -14.634 0.335 22.479 1.00 93.62 180 PRO A N 1
ATOM 1436 C CA . PRO A 1 180 ? -13.386 -0.239 21.986 1.00 93.62 180 PRO A CA 1
ATOM 1437 C C . PRO A 1 180 ? -13.579 -1.173 20.786 1.00 93.62 180 PRO A C 1
ATOM 1439 O O . PRO A 1 180 ? -14.623 -1.800 20.610 1.00 93.62 180 PRO A O 1
ATOM 1442 N N . ILE A 1 181 ? -12.513 -1.323 20.004 1.00 94.19 181 ILE A N 1
ATOM 1443 C CA . ILE A 1 181 ? -12.374 -2.360 18.979 1.00 94.19 181 ILE A CA 1
ATOM 1444 C C . ILE A 1 181 ? -11.696 -3.558 19.645 1.00 94.19 181 ILE A C 1
ATOM 1446 O O . ILE A 1 181 ? -10.562 -3.443 20.112 1.00 94.19 181 ILE A O 1
ATOM 1450 N N . TYR A 1 182 ? -12.386 -4.692 19.710 1.00 93.25 182 TYR A N 1
ATOM 1451 C CA . TYR A 1 182 ? -11.940 -5.905 20.396 1.00 93.25 182 TYR A CA 1
ATOM 1452 C C . TYR A 1 182 ? -11.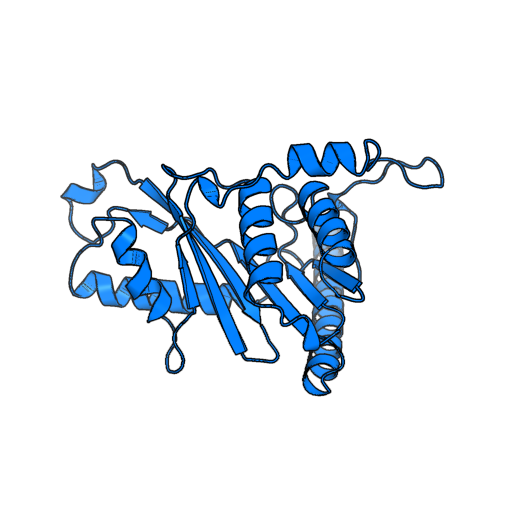393 -6.976 19.454 1.00 93.25 182 TYR A C 1
ATOM 1454 O O . TYR A 1 182 ? -10.483 -7.701 19.852 1.00 93.25 182 TYR A O 1
ATOM 1462 N N . ILE A 1 183 ? -11.922 -7.073 18.230 1.00 93.31 183 ILE A N 1
ATOM 1463 C CA . ILE A 1 183 ? -11.560 -8.119 17.262 1.00 93.31 183 ILE A CA 1
ATOM 1464 C C . ILE A 1 183 ? -11.177 -7.533 15.894 1.00 93.31 183 ILE A C 1
ATOM 1466 O O . ILE A 1 183 ? -11.684 -6.467 15.535 1.00 93.31 183 ILE A O 1
ATOM 1470 N N . PRO A 1 184 ? -10.301 -8.202 15.115 1.00 94.06 184 PRO A N 1
ATOM 1471 C CA . PRO A 1 184 ? -9.848 -7.697 13.818 1.00 94.06 184 PRO A CA 1
ATOM 1472 C C . PRO A 1 184 ? -10.980 -7.403 12.834 1.00 94.06 184 PRO A C 1
ATOM 1474 O O . PRO A 1 184 ? -10.929 -6.397 12.133 1.00 94.06 184 PRO A O 1
ATOM 1477 N N . ASP A 1 185 ? -12.033 -8.221 12.836 1.00 94.50 185 ASP A N 1
ATOM 1478 C CA . ASP A 1 185 ? -13.159 -8.100 11.901 1.00 94.50 185 ASP A CA 1
ATOM 1479 C C . ASP A 1 185 ? -13.925 -6.779 12.055 1.00 94.50 185 ASP A C 1
ATOM 1481 O O . ASP A 1 185 ? -14.517 -6.272 11.103 1.00 94.50 185 ASP A O 1
ATOM 1485 N N . GLN A 1 186 ? -13.861 -6.150 13.235 1.00 95.62 186 GLN A N 1
ATOM 1486 C CA . GLN A 1 186 ? -14.451 -4.829 13.454 1.00 95.62 186 GLN A CA 1
ATOM 1487 C C . GLN A 1 186 ? -13.734 -3.724 12.663 1.00 95.62 186 GLN A C 1
ATOM 1489 O O . GLN A 1 186 ? -14.328 -2.670 12.437 1.00 95.62 186 GLN A O 1
ATOM 1494 N N . TRP A 1 187 ? -12.501 -3.940 12.188 1.00 96.38 187 TRP A N 1
ATOM 1495 C CA . TRP A 1 187 ? -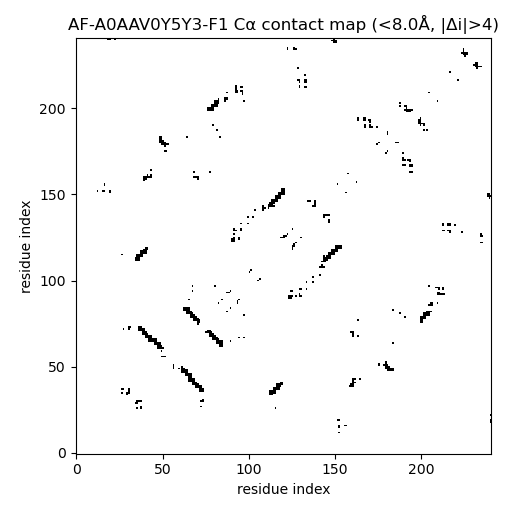11.829 -2.981 11.307 1.00 96.38 187 TRP A CA 1
ATOM 1496 C C . TRP A 1 187 ? -12.473 -2.884 9.930 1.00 96.38 187 TRP A C 1
ATOM 1498 O O . TRP A 1 187 ? -12.395 -1.827 9.313 1.00 96.38 187 TRP A O 1
ATOM 1508 N N . ILE A 1 188 ? -13.144 -3.931 9.453 1.00 96.31 188 ILE A N 1
ATOM 1509 C CA . ILE A 1 188 ? -13.748 -3.957 8.116 1.00 96.31 188 ILE A CA 1
ATOM 1510 C C . ILE A 1 188 ? -14.805 -2.855 7.942 1.00 96.31 188 ILE A C 1
ATOM 1512 O O . ILE A 1 188 ? -14.639 -2.024 7.042 1.00 96.31 188 ILE A O 1
ATOM 1516 N N . PRO A 1 189 ? -15.834 -2.739 8.807 1.00 95.62 189 PRO A N 1
ATOM 1517 C CA . PRO A 1 189 ? -16.780 -1.629 8.720 1.00 95.62 189 PRO A CA 1
ATOM 1518 C C . PRO A 1 189 ? -16.134 -0.273 9.045 1.00 95.62 189 PRO A C 1
ATOM 1520 O O . PRO A 1 189 ? -16.509 0.732 8.442 1.00 95.62 189 PRO A O 1
ATOM 1523 N N . VAL A 1 190 ? -15.141 -0.220 9.945 1.00 96.31 190 VAL A N 1
ATOM 1524 C CA . VAL A 1 190 ? -14.408 1.025 10.264 1.00 96.31 190 VAL A CA 1
ATOM 1525 C C . VAL A 1 190 ? -13.694 1.568 9.027 1.00 96.31 190 VAL A C 1
ATOM 1527 O O . VAL A 1 190 ? -13.764 2.766 8.756 1.00 96.31 190 VAL A O 1
ATOM 1530 N N . ILE A 1 191 ? -13.022 0.696 8.276 1.00 97.19 191 ILE A N 1
ATOM 1531 C CA . ILE A 1 191 ? -12.281 1.050 7.068 1.00 97.19 191 ILE A CA 1
ATOM 1532 C C . ILE A 1 191 ? -13.260 1.370 5.940 1.00 97.19 191 ILE A C 1
ATOM 1534 O O . ILE A 1 191 ? -13.144 2.431 5.336 1.00 97.19 191 ILE A O 1
ATOM 1538 N N . SER A 1 192 ? -14.255 0.518 5.681 1.00 96.50 192 SER A N 1
ATOM 1539 C CA . SER A 1 192 ? -15.193 0.724 4.568 1.00 96.50 192 SER A CA 1
ATOM 1540 C C . SER A 1 192 ? -15.940 2.060 4.674 1.00 96.50 192 SER A C 1
ATOM 1542 O O . SER A 1 192 ? -16.038 2.799 3.693 1.00 96.50 192 SER A O 1
ATOM 1544 N N . LEU A 1 193 ? -16.374 2.432 5.884 1.00 95.44 193 LEU A N 1
ATOM 1545 C CA . LEU A 1 193 ? -17.128 3.663 6.158 1.00 95.44 193 LEU A CA 1
ATOM 1546 C C . LEU A 1 193 ? -16.244 4.884 6.461 1.00 95.44 193 LEU A C 1
ATOM 1548 O O . LEU A 1 193 ? -16.742 5.921 6.907 1.00 95.44 193 LEU A O 1
ATOM 1552 N N . ALA A 1 194 ? -14.929 4.791 6.253 1.00 94.69 194 ALA A N 1
ATOM 1553 C CA . ALA A 1 194 ? -14.011 5.879 6.571 1.00 94.69 194 ALA A CA 1
ATOM 1554 C C . ALA A 1 194 ? -14.175 7.105 5.661 1.00 94.69 194 ALA A C 1
ATOM 1556 O O . ALA A 1 194 ? -13.987 8.247 6.099 1.00 94.69 194 ALA A O 1
ATOM 1557 N N . ARG A 1 195 ? -14.535 6.880 4.394 1.00 92.12 195 ARG A N 1
ATOM 1558 C CA . ARG A 1 195 ? -14.743 7.939 3.406 1.00 92.12 195 ARG A CA 1
ATOM 1559 C C . ARG A 1 195 ? -16.181 8.442 3.431 1.00 92.12 195 ARG A C 1
ATOM 1561 O O . ARG A 1 195 ? -17.130 7.669 3.477 1.00 92.12 195 ARG A O 1
ATOM 1568 N N . LYS A 1 196 ? -16.343 9.764 3.329 1.00 83.88 196 LYS A N 1
ATOM 1569 C CA . LYS A 1 196 ? -17.652 10.372 3.059 1.00 83.88 196 LYS A CA 1
ATOM 1570 C C . LYS A 1 196 ? -18.039 10.131 1.597 1.00 83.88 196 LYS A C 1
ATOM 1572 O O . LYS A 1 196 ? -17.265 10.480 0.710 1.00 83.88 196 LYS A O 1
ATOM 1577 N N . GLY A 1 197 ? -19.241 9.617 1.356 1.00 86.25 197 GLY A N 1
ATOM 1578 C CA . GLY A 1 197 ? -19.733 9.309 0.011 1.00 86.25 197 GLY A CA 1
ATOM 1579 C C . GLY A 1 197 ? -19.568 7.827 -0.304 1.00 86.25 197 GLY A C 1
ATOM 1580 O O . GLY A 1 197 ? -20.026 6.995 0.472 1.00 86.25 197 GLY A O 1
ATOM 1581 N N . VAL A 1 198 ? -18.927 7.506 -1.431 1.00 88.62 198 VAL A N 1
ATOM 1582 C CA . VAL A 1 198 ? -18.714 6.114 -1.859 1.00 88.62 198 VAL A CA 1
ATOM 1583 C C . VAL A 1 198 ? -17.816 5.401 -0.836 1.00 88.62 198 VAL A C 1
ATOM 1585 O O . VAL A 1 198 ? -16.705 5.876 -0.596 1.00 88.62 198 VAL A O 1
ATOM 1588 N N . PRO A 1 199 ? -18.239 4.284 -0.224 1.00 94.12 199 PRO A N 1
ATOM 1589 C CA . PRO A 1 199 ? -17.402 3.526 0.707 1.00 94.12 199 PRO A CA 1
ATOM 1590 C C . PRO A 1 199 ? -16.090 3.042 0.072 1.00 94.12 199 PRO A C 1
ATOM 1592 O O . PRO A 1 199 ? -15.952 3.010 -1.154 1.00 94.12 199 PRO A O 1
ATOM 1595 N N . TYR A 1 200 ? -15.107 2.680 0.899 1.00 96.00 200 TYR A N 1
ATOM 1596 C CA . TYR A 1 200 ? -13.950 1.924 0.413 1.00 96.00 200 TYR A CA 1
ATOM 1597 C C . TYR A 1 200 ? -14.332 0.459 0.197 1.00 96.00 200 TYR A C 1
ATOM 1599 O O . TYR A 1 200 ? -15.101 -0.115 0.976 1.00 96.00 200 TYR A O 1
ATOM 1607 N N . ILE A 1 201 ? -13.766 -0.138 -0.851 1.00 95.62 201 ILE A N 1
ATOM 1608 C CA . ILE A 1 201 ? -13.932 -1.553 -1.181 1.00 95.62 201 ILE A CA 1
ATOM 1609 C C . ILE A 1 201 ? -12.942 -2.324 -0.315 1.00 95.62 201 ILE A C 1
ATOM 1611 O O . ILE A 1 201 ? -11.733 -2.214 -0.508 1.00 95.62 201 ILE A O 1
ATOM 1615 N N . VAL A 1 202 ? -13.444 -3.057 0.678 1.00 96.56 202 VAL A N 1
ATOM 1616 C CA . VAL A 1 202 ? -12.598 -3.767 1.642 1.00 96.56 202 VAL A CA 1
ATOM 1617 C C . VAL A 1 202 ? -12.566 -5.253 1.314 1.00 96.56 202 VAL A C 1
ATOM 1619 O O . VAL A 1 202 ? -13.582 -5.937 1.393 1.00 96.56 202 VAL A O 1
ATOM 1622 N N . ASN A 1 203 ? -11.377 -5.744 0.990 1.00 95.56 203 ASN A N 1
ATOM 1623 C CA . ASN A 1 203 ? -11.069 -7.140 0.738 1.00 95.56 203 ASN A CA 1
ATOM 1624 C C . ASN A 1 203 ? -10.385 -7.733 1.970 1.00 95.56 203 ASN A C 1
ATOM 1626 O O . ASN A 1 203 ? -9.305 -7.295 2.370 1.00 95.56 203 ASN A O 1
ATOM 1630 N N . GLN A 1 204 ? -11.015 -8.734 2.575 1.00 95.62 204 GLN A N 1
ATOM 1631 C CA . GLN A 1 204 ? -10.421 -9.493 3.671 1.00 95.62 204 GLN A CA 1
ATOM 1632 C C . GLN A 1 204 ? -9.496 -10.554 3.091 1.00 95.62 204 GLN A C 1
ATOM 1634 O O . GLN A 1 204 ? -9.953 -11.433 2.365 1.00 95.62 204 GLN A O 1
ATOM 1639 N N . MET A 1 205 ? -8.206 -10.456 3.393 1.00 95.56 205 MET A N 1
ATOM 1640 C CA . MET A 1 205 ? -7.213 -11.394 2.886 1.00 95.56 205 MET A CA 1
ATOM 1641 C C . MET A 1 205 ? -7.021 -12.534 3.882 1.00 95.56 205 MET A C 1
ATOM 1643 O O . MET A 1 205 ? -6.796 -12.326 5.077 1.00 95.56 205 MET A O 1
ATOM 1647 N N . THR A 1 206 ? -7.081 -13.755 3.370 1.00 93.38 206 THR A N 1
ATOM 1648 C CA . THR A 1 206 ? -6.847 -14.985 4.122 1.00 93.38 206 THR A CA 1
ATOM 1649 C C . THR A 1 206 ? -5.463 -15.545 3.816 1.00 93.38 206 THR A C 1
ATOM 1651 O O . THR A 1 206 ? -4.784 -15.112 2.889 1.00 93.38 206 THR A O 1
ATOM 1654 N N . THR A 1 207 ? -5.040 -16.569 4.557 1.00 91.56 207 THR A N 1
ATOM 1655 C CA . THR A 1 207 ? -3.784 -17.280 4.272 1.00 91.56 207 THR A CA 1
ATOM 1656 C C . THR A 1 207 ? -3.765 -17.894 2.867 1.00 91.56 207 THR A C 1
ATOM 1658 O O . THR A 1 207 ? -2.695 -18.011 2.281 1.00 91.56 207 THR A O 1
ATOM 1661 N N . THR A 1 208 ? -4.927 -18.244 2.298 1.00 92.50 208 THR A N 1
ATOM 1662 C CA . THR A 1 208 ? -5.011 -18.804 0.936 1.00 92.50 208 THR A CA 1
ATOM 1663 C C . THR A 1 208 ? -4.780 -17.768 -0.159 1.00 92.50 208 THR A C 1
ATOM 1665 O O . THR A 1 208 ? -4.298 -18.118 -1.233 1.00 92.50 208 THR A O 1
ATOM 1668 N N . ASP A 1 209 ? -5.044 -16.493 0.130 1.00 90.81 209 ASP A N 1
ATOM 1669 C CA . ASP A 1 209 ? -4.771 -15.393 -0.795 1.00 90.81 209 ASP A CA 1
ATOM 1670 C C . ASP A 1 209 ? -3.279 -15.019 -0.826 1.00 90.81 209 ASP A C 1
ATOM 1672 O O . ASP A 1 209 ? -2.838 -14.315 -1.732 1.00 90.81 209 ASP A O 1
ATOM 1676 N N . MET A 1 210 ? -2.488 -15.474 0.155 1.00 90.94 210 MET A N 1
ATOM 1677 C CA . MET A 1 210 ? -1.069 -15.138 0.283 1.00 90.94 210 MET A CA 1
ATOM 1678 C C . MET A 1 210 ? -0.209 -16.094 -0.539 1.00 90.94 210 MET A C 1
ATOM 1680 O O . MET A 1 210 ? 0.143 -17.192 -0.105 1.00 90.94 210 MET A O 1
ATOM 1684 N N . LEU A 1 211 ? 0.157 -15.656 -1.738 1.00 89.56 211 LEU A N 1
ATOM 1685 C CA . LEU A 1 211 ? 0.934 -16.440 -2.689 1.00 89.56 211 LEU A CA 1
ATOM 1686 C C . LEU A 1 211 ? 2.443 -16.244 -2.488 1.00 89.56 211 LEU A C 1
ATOM 1688 O O . LEU A 1 211 ? 2.926 -15.184 -2.075 1.00 89.56 211 LEU A O 1
ATOM 1692 N N . ASP A 1 212 ? 3.223 -17.272 -2.831 1.00 87.50 212 ASP A N 1
ATOM 1693 C CA . ASP A 1 212 ? 4.682 -17.207 -2.737 1.00 87.50 212 ASP A CA 1
ATOM 1694 C C . ASP A 1 212 ? 5.332 -16.653 -4.013 1.00 87.50 212 ASP A C 1
ATOM 1696 O O . ASP A 1 212 ? 5.813 -17.380 -4.889 1.00 87.50 212 ASP A O 1
ATOM 1700 N N . PHE A 1 213 ? 5.413 -15.326 -4.083 1.00 84.38 213 PHE A N 1
ATOM 1701 C CA . PHE A 1 213 ? 6.086 -14.622 -5.176 1.00 84.38 213 PHE A CA 1
ATOM 1702 C C . PHE A 1 213 ? 7.612 -14.770 -5.167 1.00 84.38 213 PHE A C 1
ATOM 1704 O O . PHE A 1 213 ? 8.263 -14.471 -6.172 1.00 84.38 213 PHE A O 1
ATOM 1711 N N . LYS A 1 214 ? 8.220 -15.290 -4.091 1.00 82.50 214 LYS A N 1
ATOM 1712 C CA . LYS A 1 214 ? 9.656 -15.619 -4.099 1.00 82.50 214 LYS A CA 1
ATOM 1713 C C . LYS A 1 214 ? 9.946 -16.806 -5.001 1.00 82.50 214 LYS A C 1
ATOM 1715 O O . LYS A 1 214 ? 10.947 -16.796 -5.725 1.00 82.50 214 LYS A O 1
ATOM 1720 N N . LYS A 1 215 ? 9.050 -17.795 -4.992 1.00 84.81 215 LYS A N 1
ATOM 1721 C CA . LYS A 1 215 ? 9.121 -18.940 -5.897 1.00 84.81 215 LYS A CA 1
ATOM 1722 C C . LYS A 1 215 ? 8.942 -18.493 -7.349 1.00 84.81 215 LYS A C 1
ATOM 1724 O O . LYS A 1 215 ? 9.761 -18.866 -8.184 1.00 84.81 215 LYS A O 1
ATOM 1729 N N . LEU A 1 216 ? 7.963 -17.621 -7.620 1.00 83.00 216 LEU A N 1
ATOM 1730 C CA . LEU A 1 216 ? 7.747 -17.044 -8.955 1.00 83.00 216 LEU A CA 1
ATOM 1731 C C . LEU A 1 216 ? 8.977 -16.272 -9.453 1.00 83.00 216 LEU A C 1
ATOM 1733 O O . LEU A 1 216 ? 9.431 -16.483 -10.573 1.00 83.00 216 LEU A O 1
ATOM 1737 N N . SER A 1 217 ? 9.560 -15.415 -8.610 1.00 81.69 217 SER A N 1
ATOM 1738 C CA . SER A 1 217 ? 10.745 -14.633 -8.983 1.00 81.69 217 SER A CA 1
ATOM 1739 C C . SER A 1 217 ? 11.919 -15.523 -9.392 1.00 81.69 217 SER A C 1
ATOM 1741 O O . SER A 1 217 ? 12.583 -15.231 -10.379 1.00 81.69 217 SER A O 1
ATOM 1743 N N . THR A 1 218 ? 12.130 -16.639 -8.688 1.00 81.81 218 THR A N 1
ATOM 1744 C CA . THR A 1 218 ? 13.178 -17.617 -9.027 1.00 81.81 218 THR A CA 1
ATOM 1745 C C . THR A 1 218 ? 12.948 -18.279 -10.391 1.00 81.81 218 THR A C 1
ATOM 1747 O O . THR A 1 218 ? 13.914 -18.614 -11.068 1.00 81.81 218 THR A O 1
ATOM 1750 N N . GLN A 1 219 ? 11.690 -18.451 -10.808 1.00 80.38 219 GLN A N 1
ATOM 1751 C CA . GLN A 1 219 ? 11.342 -19.018 -12.115 1.00 80.38 219 GLN A CA 1
ATOM 1752 C C . GLN A 1 219 ? 11.530 -18.019 -13.262 1.00 80.38 219 GLN A C 1
ATOM 1754 O O . GLN A 1 219 ? 11.886 -18.426 -14.362 1.00 80.38 219 GLN A O 1
ATOM 1759 N N . ILE A 1 220 ? 11.304 -16.726 -13.009 1.00 77.00 220 ILE A N 1
ATOM 1760 C CA . ILE A 1 220 ? 11.480 -15.666 -14.014 1.00 77.00 220 ILE A CA 1
ATOM 1761 C C . ILE A 1 220 ? 12.966 -15.381 -14.256 1.00 77.00 220 ILE A C 1
ATOM 1763 O O . ILE A 1 220 ? 13.380 -15.176 -15.393 1.00 77.00 220 ILE A O 1
ATOM 1767 N N . GLY A 1 221 ? 13.785 -15.383 -13.203 1.00 69.12 221 GLY A N 1
ATOM 1768 C CA . GLY A 1 221 ? 15.223 -15.198 -13.349 1.00 69.12 221 GLY A CA 1
ATOM 1769 C C . GLY A 1 221 ? 15.981 -15.222 -12.029 1.00 69.12 221 GLY A C 1
ATOM 1770 O O . GLY A 1 221 ? 15.438 -15.012 -10.948 1.00 69.12 221 GLY A O 1
ATOM 1771 N N . THR A 1 222 ? 17.284 -15.470 -12.104 1.00 63.56 222 THR A N 1
ATOM 1772 C CA . THR A 1 222 ? 18.172 -15.502 -10.929 1.00 63.56 222 THR A CA 1
ATOM 1773 C C . THR A 1 222 ? 19.049 -14.257 -10.822 1.00 63.56 222 THR A C 1
ATOM 1775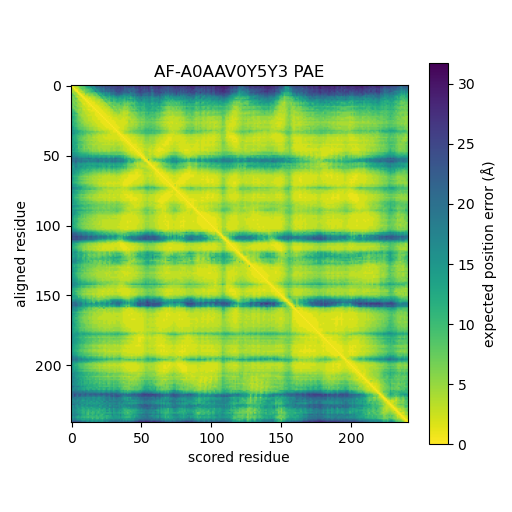 O O . THR A 1 222 ? 19.483 -13.910 -9.721 1.00 63.56 222 THR A O 1
ATOM 1778 N N . ASN A 1 223 ? 19.263 -13.540 -11.930 1.00 66.31 223 ASN A N 1
ATOM 1779 C CA . ASN A 1 223 ? 20.128 -12.370 -11.985 1.00 66.31 223 ASN A CA 1
ATOM 1780 C C . ASN A 1 223 ? 19.325 -11.071 -12.107 1.00 66.31 223 ASN A C 1
ATOM 1782 O O . ASN A 1 223 ? 18.924 -10.672 -13.194 1.00 66.31 223 ASN A O 1
ATOM 1786 N N . PHE A 1 224 ? 19.133 -10.398 -10.974 1.00 68.19 224 PHE A N 1
ATOM 1787 C CA . PHE A 1 224 ? 18.576 -9.043 -10.930 1.00 68.19 224 PHE A CA 1
ATOM 1788 C C . PHE A 1 224 ? 19.556 -8.008 -10.362 1.00 68.19 224 PHE A C 1
ATOM 1790 O O . PHE A 1 224 ? 19.163 -6.907 -9.980 1.00 68.19 224 PHE A O 1
ATOM 1797 N N . ASN A 1 225 ? 20.824 -8.389 -10.219 1.00 70.31 225 ASN A N 1
ATOM 1798 C CA . ASN A 1 225 ? 21.833 -7.569 -9.554 1.00 70.31 225 ASN A CA 1
ATOM 1799 C C . ASN A 1 225 ? 22.895 -7.064 -10.530 1.00 70.31 225 ASN A C 1
ATOM 1801 O O . ASN A 1 225 ? 23.808 -6.368 -10.098 1.00 70.31 225 ASN A O 1
ATOM 1805 N N . ILE A 1 226 ? 22.809 -7.441 -11.806 1.00 75.88 226 ILE A N 1
ATOM 1806 C CA . ILE A 1 226 ? 23.789 -7.111 -12.835 1.00 75.88 226 ILE A CA 1
ATOM 1807 C C . ILE A 1 226 ? 23.031 -6.695 -14.101 1.00 75.88 226 ILE A C 1
ATOM 1809 O O . ILE A 1 226 ? 22.106 -7.399 -14.505 1.00 75.88 226 ILE A O 1
ATOM 1813 N N . ASN A 1 227 ? 23.387 -5.552 -14.694 1.00 77.19 227 ASN A N 1
ATOM 1814 C CA . ASN A 1 227 ? 22.802 -5.085 -15.957 1.00 77.19 227 ASN A CA 1
ATOM 1815 C C . ASN A 1 227 ? 23.478 -5.755 -17.174 1.00 77.19 227 ASN A C 1
ATOM 1817 O O . ASN A 1 227 ? 24.380 -6.584 -17.036 1.00 77.19 227 ASN A O 1
ATOM 1821 N N . THR A 1 228 ? 23.042 -5.396 -18.382 1.00 78.06 228 THR A N 1
ATOM 1822 C CA . THR A 1 228 ? 23.628 -5.873 -19.649 1.00 78.06 228 THR A CA 1
ATOM 1823 C C . THR A 1 228 ? 25.118 -5.547 -19.780 1.00 78.06 228 THR A C 1
ATOM 1825 O O . THR A 1 228 ? 25.856 -6.323 -20.383 1.00 78.06 228 THR A O 1
ATOM 1828 N N . ASP A 1 229 ? 25.569 -4.470 -19.134 1.00 81.56 229 ASP A N 1
ATOM 1829 C CA . ASP A 1 229 ? 26.950 -3.974 -19.159 1.00 81.56 229 ASP A CA 1
ATOM 1830 C C . ASP A 1 229 ? 27.831 -4.573 -18.045 1.00 81.56 229 ASP A C 1
ATOM 1832 O O . ASP A 1 229 ? 28.976 -4.169 -17.851 1.00 81.56 229 ASP A O 1
ATOM 1836 N N . LYS A 1 230 ? 27.323 -5.587 -17.327 1.00 77.12 230 LYS A N 1
ATOM 1837 C CA . LYS A 1 230 ? 27.977 -6.267 -16.191 1.00 77.12 230 LYS A CA 1
ATOM 1838 C C . LYS A 1 230 ? 28.196 -5.396 -14.947 1.00 77.12 230 LYS A C 1
ATOM 1840 O O . LYS A 1 230 ? 28.937 -5.781 -14.042 1.00 77.12 230 LYS A O 1
ATOM 1845 N N . GLU A 1 231 ? 27.510 -4.269 -14.846 1.00 80.56 231 GLU A N 1
ATOM 1846 C CA . GLU A 1 231 ? 27.558 -3.387 -13.688 1.00 80.56 231 GLU A CA 1
ATOM 1847 C C . GLU A 1 231 ? 26.555 -3.813 -12.617 1.00 80.56 231 GLU A C 1
ATOM 1849 O O . GLU A 1 231 ? 25.473 -4.334 -12.901 1.00 80.56 231 GLU A O 1
ATOM 1854 N N . LYS A 1 232 ? 26.899 -3.556 -11.352 1.00 77.62 232 LYS A N 1
ATOM 1855 C CA . LYS A 1 232 ? 26.053 -3.911 -10.214 1.00 77.62 232 LYS A CA 1
ATOM 1856 C C . LYS A 1 232 ? 24.825 -2.999 -10.139 1.00 77.62 232 LYS A C 1
ATOM 1858 O O . LYS A 1 232 ? 24.935 -1.812 -9.844 1.00 77.62 232 LYS A O 1
ATOM 1863 N N . VAL A 1 233 ? 23.641 -3.581 -10.288 1.00 75.12 233 VAL A N 1
ATOM 1864 C CA . VAL A 1 233 ? 22.359 -2.889 -10.128 1.00 75.12 233 VAL A CA 1
ATOM 1865 C C . VAL A 1 233 ? 21.999 -2.819 -8.647 1.00 75.12 233 VAL A C 1
ATOM 1867 O O . VAL A 1 233 ? 21.718 -3.825 -7.993 1.00 75.12 233 VAL A O 1
ATOM 1870 N N . LEU A 1 234 ? 21.991 -1.602 -8.104 1.00 74.62 234 LEU A N 1
ATOM 1871 C CA . LEU A 1 234 ? 21.508 -1.334 -6.754 1.00 74.62 234 LEU A CA 1
ATOM 1872 C C . LEU A 1 234 ? 20.027 -0.966 -6.806 1.00 74.62 234 LEU A C 1
ATOM 1874 O O . LEU A 1 234 ? 19.669 0.140 -7.205 1.00 74.62 234 LEU A O 1
ATOM 1878 N N . TRP A 1 235 ? 19.172 -1.865 -6.317 1.00 71.81 235 TRP A N 1
ATOM 1879 C CA . TRP A 1 235 ? 17.725 -1.651 -6.237 1.00 71.81 235 TRP A CA 1
ATOM 1880 C C . TRP A 1 235 ? 17.348 -0.316 -5.596 1.00 71.81 235 TRP A C 1
ATOM 1882 O O . TRP A 1 235 ? 16.479 0.376 -6.107 1.00 71.81 235 TRP A O 1
ATOM 1892 N N . GLY A 1 236 ? 18.045 0.104 -4.535 1.00 65.75 236 GLY A N 1
ATOM 1893 C CA . GLY A 1 236 ? 17.814 1.393 -3.871 1.00 65.75 236 GLY A CA 1
ATOM 1894 C C . GLY A 1 236 ? 17.941 2.611 -4.796 1.00 65.75 236 GLY A C 1
ATOM 1895 O O . GLY A 1 236 ? 17.215 3.589 -4.611 1.00 65.75 236 GLY A O 1
ATOM 1896 N N . ASN A 1 237 ? 18.755 2.518 -5.848 1.00 69.38 237 ASN A N 1
ATOM 1897 C CA . ASN A 1 237 ? 19.055 3.624 -6.758 1.00 69.38 237 ASN A CA 1
ATOM 1898 C C . ASN A 1 237 ? 18.144 3.661 -7.990 1.00 69.38 237 ASN A C 1
ATOM 1900 O O . ASN A 1 237 ? 18.095 4.687 -8.661 1.00 69.38 237 ASN A O 1
ATOM 1904 N N . ILE A 1 238 ? 17.389 2.591 -8.264 1.00 70.06 238 ILE A N 1
ATOM 1905 C CA . ILE A 1 238 ? 16.483 2.532 -9.417 1.00 70.06 238 ILE A CA 1
ATOM 1906 C C . ILE A 1 238 ? 15.387 3.582 -9.246 1.00 70.06 238 ILE A C 1
ATOM 1908 O O . ILE A 1 238 ? 14.614 3.541 -8.288 1.00 70.06 238 ILE A O 1
ATOM 1912 N N . LYS A 1 239 ? 15.307 4.539 -10.158 1.00 64.12 239 LYS A N 1
ATOM 1913 C CA . LYS A 1 239 ? 14.224 5.516 -10.200 1.00 64.12 239 LYS A CA 1
ATOM 1914 C C . LYS A 1 239 ? 13.818 5.668 -11.651 1.00 64.12 239 LYS A C 1
ATOM 1916 O O . LYS A 1 239 ? 14.671 5.887 -12.502 1.00 64.12 239 LYS A O 1
ATOM 1921 N N . VAL A 1 240 ? 12.527 5.534 -11.905 1.00 57.50 240 VAL A N 1
ATOM 1922 C CA . VAL A 1 240 ? 11.931 6.084 -13.116 1.00 57.50 240 VAL A CA 1
ATOM 1923 C C . VAL A 1 240 ? 11.601 7.518 -12.734 1.00 57.50 240 VAL A C 1
ATOM 1925 O O . VAL A 1 240 ? 10.803 7.718 -11.814 1.00 57.50 240 VAL A O 1
ATOM 1928 N N . ILE A 1 241 ? 12.347 8.466 -13.307 1.00 44.59 241 ILE A N 1
ATOM 1929 C CA . ILE A 1 241 ? 12.011 9.888 -13.204 1.00 44.59 241 ILE A CA 1
ATOM 1930 C C . ILE A 1 241 ? 10.835 10.103 -14.128 1.00 44.59 241 ILE A C 1
ATOM 1932 O O . ILE A 1 241 ? 10.968 9.736 -15.318 1.00 44.59 241 ILE A O 1
#

Mean predicted aligned error: 7.44 Å

Foldseek 3Di:
DVVVVVVVVVVVLVVVQVVVVVVVVVVLVCLLVLQEWEKEKDKADWDWAFDAPDPVVVPDDTKTKIWIWIATSNVRAIAIEIETPVFDDQWQLQLLLVVLCCLVPPDDLVSQHAYEYEYELDCGHCLDLLNVLSQVVSVVPRSHVHYHYAHHRPDDDPDVNVVLNVLLVVLQVVVSVVHTHHDRVVSQCSSQPSDDDHGHHYHYDGNVSRDDSVVSSVVVHDDPQADPVRDGDDSSPDGDD

Radius of gyration: 19.44 Å; Cα contacts (8 Å, |Δi|>4): 375; chains: 1; bounding box: 51×41×54 Å

=== Feature glossary ===
Legend for the data blocks above and below:

— What the protein is —

The amino-acid sequence is the protein's primary structure: the linear order of residues from the N-terminus to the C-terminus, written in one-letter code. Everything else here — the 3D coordinates, the secondary structure, the domain annotations — is ultimately a consequence of this string.

Functional annotations link the protein to curated databases. InterPro entries identify conserved domains and families by matching the sequence against member-database signatures (Pfam, PROSITE, CDD, …). Gene Ontology (GO) terms describe molecular function, biological process, and cellular component in a controlled vocabulary. CATH places the structure in a hierarchical fold classification (Class/Architecture/Topology/Homologous-superfamily). The organism is the source species.

— Where its atoms are —

Atomic coordinates in PDBx/mmCIF format — the same representation the Protein Data Bank distributes. Each line of the _atom_site loop places one backbone atom in Cartesian space (units: ångströms, origin: arbitrary).

The six renders are orthographic views a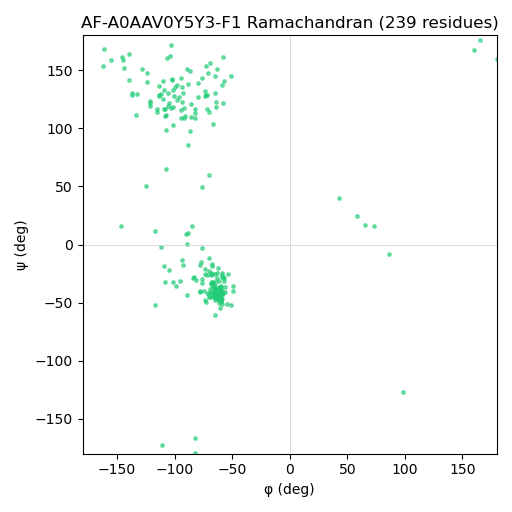long the three Cartesian axes in both directions. Representation (cartoon, sticks, or surface) and color scheme (sequence-rainbow or by-chain) vary across proteins so the training set covers all the common visualization conventions.

— Local backbone conformation —

Eight-state secondary structure (DSSP): H is the canonical α-helix, G the tighter 3₁₀-helix, I the wider π-helix; E/B are β-structure, T and S are turns and bends, and '-' is everything else. DSSP derives these from the pattern of main-chain N–H···O=C hydrogen bonds, not from the sequence.

Three-state secondary structure (P-SEA) collapses the eight DSSP classes into helix (a), strand (b), and coil (c). P-SEA assigns these from Cα geometry alone — distances and angles — without requiring backbone oxygens, so it works on any Cα trace.

φ (phi) and ψ (psi) are the two rotatable backbone dihedrals per residue: φ is the C(i-1)–N–Cα–C torsion, ψ is the N–Cα–C–N(i+1) torsion, both in degrees on (−180°, 180°]. α-helical residues cluster near (−60°, −45°); β-strand residues near (−120°, +130°). A Ramachandran plot is simply a scatter of (φ, ψ) for every residue.

— Global shape and packing —

The geometric summary reports three shape descriptors. Rg (radius of gyration) measures how spread out the Cα atom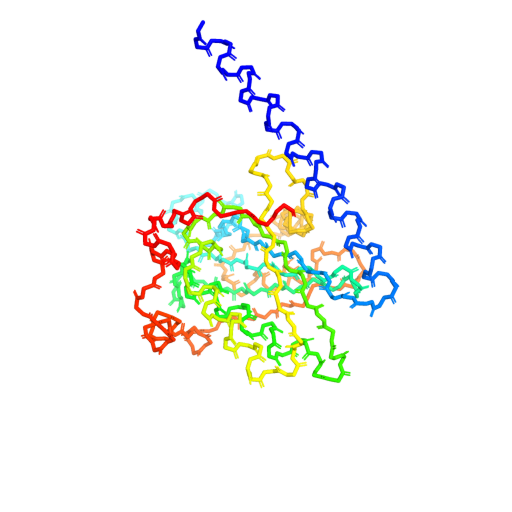s are about their centre of mass; compact globular proteins have small Rg, elongated or unfolded ones large. Cα contacts (<8 Å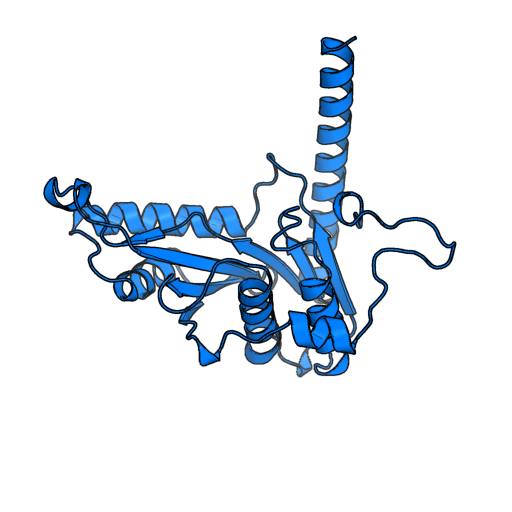, |i−j|>4) count long-range residue pairs in spatial proximity — high for tightly packed folds, near zero for rods or random coil. The bounding-box extents give the protein's footprint along x, y, z in Å.

SASA measures how much of the protein is reachable by solvent. It is computed by rolling a water-sized probe over the atomic surface and summing the exposed area (Å²). Per-residue SASA distinguishes core (buried, low SASA) from surface (exposed, high SASA) residues; total SASA is a whole-molecule size measure.

Plot images: a contact map (which residues are close in 3D, as an N×N binary image), a Ramachandran scatter (backbone torsion angles, revealing secondary-structure composition at a glance), and — for AlphaFold structures — a PAE heatmap (pairwise prediction confidence).

— Structural neighborhood —

A 3Di character summarizes, for each residue, the relative orientation of the Cα frame of its nearest spatial neighbor. Because it encodes fold topology rather than chemistry, 3Di alignments detect remote structural similarity that sequence alignment misses.

The Foldseek neighbor list gives the closest experimentally determined structures in the PDB, ranked by structural alignment. TM-score near 1 means near-identical fold; near 0.3 means only rough topology match. This is how one finds what a novel AlphaFold prediction most resembles in the solved-structure universe.

— Confidence and disorder —

For AlphaFold models, the B-factor field carries pLDDT — the model's own estimate of local accuracy on a 0–100 scale. Regions with pLDDT<50 should be treated as essentially unmodeled; they often correspond to intrinsically disordered segments.

Crystallographic B-factors measure how much each atom's electron density is smeared out, in Å². They rise in mobile loops and surface residues and fall in the buried interior. In AlphaFold models this column is repurposed to hold pLDDT instead.

Predicted Aligned Error (PAE) is an AlphaFold confidence matrix: entry (i, j) is the expected error in the position of residue j, in ångströms, when the prediction is superimposed on the true structure at residue i. Low PAE within a block of residues means that block is internally rigid and well-predicted; high PAE between two blocks means their relative placement is uncertain even if each block individually is confident.